Protein AF-0000000069437354 (afdb_homodimer)

Structure (mmCIF, N/CA/C/O backbone):
data_AF-0000000069437354-model_v1
#
loop_
_entity.id
_entity.type
_entity.pdbx_description
1 polymer "Pyridoxamine 5'-phosphate oxidase-like protein"
#
loop_
_atom_site.group_PDB
_atom_site.id
_atom_site.type_symbol
_atom_site.label_atom_id
_atom_site.label_alt_id
_atom_site.label_comp_id
_atom_site.label_asym_id
_atom_site.label_entity_id
_atom_site.label_seq_id
_atom_site.pdbx_PDB_ins_code
_atom_site.Cartn_x
_atom_site.Cartn_y
_atom_site.Cartn_z
_atom_site.occupancy
_atom_site.B_iso_or_equiv
_atom_site.auth_seq_id
_atom_site.auth_comp_id
_atom_site.auth_asym_id
_atom_site.auth_atom_id
_atom_site.pdbx_PDB_model_num
ATOM 1 N N . MET A 1 1 ? -23 -3.781 4.199 1 74.5 1 MET A N 1
ATOM 2 C CA . MET A 1 1 ? -21.797 -3.225 3.582 1 74.5 1 MET A CA 1
ATOM 3 C C . MET A 1 1 ? -20.875 -2.635 4.637 1 74.5 1 MET A C 1
ATOM 5 O O . MET A 1 1 ? -21.312 -1.883 5.508 1 74.5 1 MET A O 1
ATOM 9 N N . THR A 1 2 ? -19.562 -3.041 4.684 1 90.81 2 THR A N 1
ATOM 10 C CA . THR A 1 2 ? -18.594 -2.574 5.664 1 90.81 2 THR A CA 1
ATOM 11 C C . THR A 1 2 ? -18.375 -1.067 5.547 1 90.81 2 THR A C 1
ATOM 13 O O . THR A 1 2 ? -18.406 -0.516 4.445 1 90.81 2 THR A O 1
ATOM 16 N N . SER A 1 3 ? -18.422 -0.382 6.73 1 96.38 3 SER A N 1
ATOM 17 C CA . SER A 1 3 ? -18.203 1.061 6.703 1 96.38 3 SER A CA 1
ATOM 18 C C . SER A 1 3 ? -17.109 1.469 7.68 1 96.38 3 SER A C 1
ATOM 20 O O . SER A 1 3 ? -16.625 0.645 8.461 1 96.38 3 SER A O 1
ATOM 22 N N . ILE A 1 4 ? -16.797 2.758 7.633 1 97.69 4 ILE A N 1
ATOM 23 C CA . ILE A 1 4 ? -15.742 3.281 8.5 1 97.69 4 ILE A CA 1
ATOM 24 C C . ILE A 1 4 ? -16.234 3.32 9.945 1 97.69 4 ILE A C 1
ATOM 26 O O . ILE A 1 4 ? -15.438 3.482 10.867 1 97.69 4 ILE A O 1
ATOM 30 N N . HIS A 1 5 ? -17.547 3.111 10.148 1 97.75 5 HIS A N 1
ATOM 31 C CA . HIS A 1 5 ? -18.125 3.162 11.484 1 97.75 5 HIS A CA 1
ATOM 32 C C . HIS A 1 5 ? -18.203 1.77 12.102 1 97.75 5 HIS A C 1
ATOM 34 O O . HIS A 1 5 ? -18.578 1.624 13.266 1 97.75 5 HIS A O 1
ATOM 40 N N . ASP A 1 6 ? -17.938 0.742 11.352 1 98.06 6 ASP A N 1
ATOM 41 C CA . ASP A 1 6 ? -17.906 -0.613 11.891 1 98.06 6 ASP A CA 1
ATOM 42 C C . ASP A 1 6 ? -16.844 -0.746 12.977 1 98.06 6 ASP A C 1
ATOM 44 O O . ASP A 1 6 ? -15.68 -0.385 12.758 1 98.06 6 ASP A O 1
ATOM 48 N N . ALA A 1 7 ? -17.25 -1.295 14.102 1 97.62 7 ALA A N 1
ATOM 49 C CA . ALA A 1 7 ? -16.391 -1.354 15.273 1 97.62 7 ALA A CA 1
ATOM 50 C C . ALA A 1 7 ? -15.109 -2.137 14.969 1 97.62 7 ALA A C 1
ATOM 52 O O . ALA A 1 7 ? -14.023 -1.766 15.422 1 97.62 7 ALA A O 1
ATOM 53 N N . THR A 1 8 ? -15.188 -3.229 14.234 1 98.06 8 THR A N 1
ATOM 54 C CA . THR A 1 8 ? -14.031 -4.059 13.922 1 98.06 8 THR A CA 1
ATOM 55 C C . THR A 1 8 ? -13.078 -3.326 12.977 1 98.06 8 THR A C 1
ATOM 57 O O . THR A 1 8 ? -11.859 -3.418 13.125 1 98.06 8 THR A O 1
ATOM 60 N N . VAL A 1 9 ? -13.656 -2.553 12.031 1 98.69 9 VAL A N 1
ATOM 61 C CA . VAL A 1 9 ? -12.867 -1.761 11.094 1 98.69 9 VAL A CA 1
ATOM 62 C C . VAL A 1 9 ? -12.117 -0.667 11.844 1 98.69 9 VAL A C 1
ATOM 64 O O . VAL A 1 9 ? -10.906 -0.495 11.664 1 98.69 9 VAL A O 1
ATOM 67 N N . ARG A 1 10 ? -12.828 -0.004 12.719 1 98.69 10 ARG A N 1
ATOM 68 C CA . ARG A 1 10 ? -12.227 1.094 13.469 1 98.69 10 ARG A CA 1
ATOM 69 C C . ARG A 1 10 ? -11.125 0.587 14.391 1 98.69 10 ARG A C 1
ATOM 71 O O . ARG A 1 10 ? -10.07 1.218 14.516 1 98.69 10 ARG A O 1
ATOM 78 N N . LYS A 1 11 ? -11.367 -0.551 15.031 1 98.38 11 LYS A N 1
ATOM 79 C CA . LYS A 1 11 ? -10.359 -1.146 15.906 1 98.38 11 LYS A CA 1
ATOM 80 C C . LYS A 1 11 ? -9.086 -1.484 15.125 1 98.38 11 LYS A C 1
ATOM 82 O O . LYS A 1 11 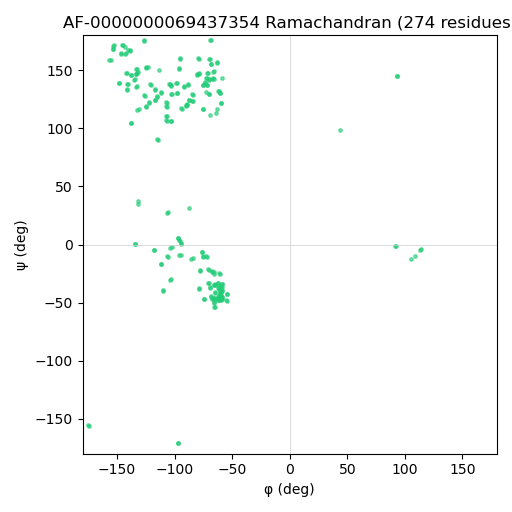? -7.977 -1.268 15.617 1 98.38 11 LYS A O 1
ATOM 87 N N . PHE A 1 12 ? -9.273 -1.979 13.93 1 98.81 12 PHE A N 1
ATOM 88 C CA . PHE A 1 12 ? -8.125 -2.344 13.102 1 98.81 12 PHE A CA 1
ATOM 89 C C . PHE A 1 12 ? -7.359 -1.104 12.664 1 98.81 12 PHE A C 1
ATOM 91 O O . PHE A 1 12 ? -6.129 -1.062 12.766 1 98.81 12 PHE A O 1
ATOM 98 N N . LEU A 1 13 ? -8.062 -0.071 12.219 1 98.88 13 LEU A N 1
ATOM 99 C CA . LEU A 1 13 ? -7.441 1.153 11.727 1 98.88 13 LEU A CA 1
ATOM 100 C C . LEU A 1 13 ? -6.738 1.899 12.852 1 98.88 13 LEU A C 1
ATOM 102 O O . LEU A 1 13 ? -5.789 2.648 12.609 1 98.88 13 LEU A O 1
ATOM 106 N N . ASP A 1 14 ? -7.188 1.623 14.078 1 98.38 14 ASP A N 1
ATOM 107 C CA . ASP A 1 14 ? -6.613 2.289 15.242 1 98.38 14 ASP A CA 1
ATOM 108 C C . ASP A 1 14 ? -5.719 1.338 16.031 1 98.38 14 ASP A C 1
ATOM 110 O O . ASP A 1 14 ? -5.602 1.454 17.25 1 98.38 14 ASP A O 1
ATOM 114 N N . SER A 1 15 ? -5.176 0.389 15.375 1 97.81 15 SER A N 1
ATOM 115 C CA . SER A 1 15 ? -4.371 -0.629 16.047 1 97.81 15 SER A CA 1
ATOM 116 C C . SER A 1 15 ? -3.135 -0.018 16.688 1 97.81 15 SER A C 1
ATOM 118 O O . SER A 1 15 ? -2.686 1.058 16.297 1 97.81 15 SER A O 1
ATOM 120 N N . ASP A 1 16 ? -2.596 -0.714 17.719 1 96.56 16 ASP A N 1
ATOM 121 C CA . ASP A 1 16 ? -1.349 -0.432 18.422 1 96.56 16 ASP A CA 1
ATOM 122 C C . ASP A 1 16 ? -0.492 -1.689 18.547 1 96.56 16 ASP A C 1
ATOM 124 O O . ASP A 1 16 ? -0.879 -2.643 19.219 1 96.56 16 ASP A O 1
ATOM 128 N N . PRO A 1 17 ? 0.682 -1.674 17.922 1 96.88 17 PRO A N 1
ATOM 129 C CA . PRO A 1 17 ? 1.338 -0.594 17.172 1 96.88 17 PRO A CA 1
ATOM 130 C C . PRO A 1 17 ? 0.584 -0.21 15.898 1 96.88 17 PRO A C 1
ATOM 132 O O . PRO A 1 17 ? -0.092 -1.051 15.305 1 96.88 17 PRO A O 1
ATOM 135 N N . ALA A 1 18 ? 0.711 1.074 15.547 1 98.56 18 ALA A N 1
ATOM 136 C CA . ALA A 1 18 ? 0.046 1.598 14.359 1 98.56 18 ALA A CA 1
ATOM 137 C C . ALA A 1 18 ? 0.625 0.979 13.094 1 98.56 18 ALA A C 1
ATOM 139 O O . ALA A 1 18 ? 1.839 0.785 12.984 1 98.56 18 ALA A O 1
ATOM 140 N N . LEU A 1 19 ? -0.233 0.735 12.125 1 98.81 19 LEU A N 1
ATOM 141 C CA . LEU A 1 19 ? 0.179 0.27 10.805 1 98.81 19 LEU A CA 1
ATOM 142 C C . LEU A 1 19 ? 0.245 1.429 9.82 1 98.81 19 LEU A C 1
ATOM 144 O O . LEU A 1 19 ? -0.617 2.311 9.828 1 98.81 19 LEU A O 1
ATOM 148 N N . VAL A 1 20 ? 1.273 1.417 9 1 98.94 20 VAL A N 1
ATOM 149 C CA . VAL A 1 20 ? 1.453 2.467 8.008 1 98.94 20 VAL A CA 1
ATOM 150 C C . VAL A 1 20 ? 0.384 2.34 6.922 1 98.94 20 VAL A C 1
ATOM 152 O O . VAL A 1 20 ? 0.117 1.241 6.434 1 98.94 20 VAL A O 1
ATOM 155 N N . GLY A 1 21 ? -0.312 3.42 6.594 1 98.94 21 GLY A N 1
ATOM 156 C CA . GLY A 1 21 ? -1.266 3.438 5.496 1 98.94 21 GLY A CA 1
ATOM 157 C C . GLY A 1 21 ? -0.607 3.572 4.133 1 98.94 21 GLY A C 1
ATOM 158 O O . GLY A 1 21 ? 0.415 4.246 3.998 1 98.94 21 GLY A O 1
ATOM 159 N N . GLN A 1 22 ? -1.177 2.98 3.146 1 99 22 GLN A N 1
ATOM 160 C CA . GLN A 1 22 ? -0.769 3.131 1.753 1 99 22 GLN A CA 1
ATOM 161 C C . GLN A 1 22 ? -1.768 3.982 0.976 1 99 22 GLN A C 1
ATOM 163 O O . GLN A 1 22 ? -2.889 3.547 0.708 1 99 22 GLN A O 1
ATOM 168 N N . LEU A 1 23 ? -1.309 5.152 0.637 1 99 23 LEU A N 1
ATOM 169 C CA . LEU A 1 23 ? -2.16 6.09 -0.084 1 99 23 LEU A CA 1
ATOM 170 C C . LEU A 1 23 ? -2.076 5.855 -1.589 1 99 23 LEU A C 1
ATOM 172 O O . LEU A 1 23 ? -0.985 5.852 -2.16 1 99 23 LEU A O 1
ATOM 176 N N . GLY A 1 24 ? -3.219 5.641 -2.158 1 98.94 24 GLY A N 1
ATOM 177 C CA . GLY A 1 24 ? -3.324 5.586 -3.607 1 98.94 24 GLY A CA 1
ATOM 178 C C . GLY A 1 24 ? -3.908 6.852 -4.207 1 98.94 24 GLY A C 1
ATOM 179 O O . GLY A 1 24 ? -4.879 7.402 -3.686 1 98.94 24 GLY A O 1
ATOM 180 N N . TYR A 1 25 ? -3.355 7.305 -5.234 1 98.94 25 TYR A N 1
ATOM 181 C CA . TYR A 1 25 ? -3.771 8.5 -5.965 1 98.94 25 TYR A CA 1
ATOM 182 C C . TYR A 1 25 ? -3.365 8.406 -7.434 1 98.94 25 TYR A C 1
ATOM 184 O O . TYR A 1 25 ? -2.713 7.445 -7.844 1 98.94 25 TYR A O 1
ATOM 192 N N . LEU A 1 26 ? -3.836 9.344 -8.258 1 98.88 26 LEU A N 1
ATOM 193 C CA . LEU A 1 26 ? -3.619 9.25 -9.695 1 98.88 26 LEU A CA 1
ATOM 194 C C . LEU A 1 26 ? -2.521 10.211 -10.141 1 98.88 26 LEU A C 1
ATOM 196 O O . LEU A 1 26 ? -2.539 11.391 -9.781 1 98.88 26 LEU A O 1
ATOM 200 N N . GLY A 1 27 ? -1.556 9.703 -10.891 1 98.19 27 GLY A N 1
ATOM 201 C CA . GLY A 1 27 ? -0.579 10.547 -11.555 1 98.19 27 GLY A CA 1
ATOM 202 C C . GLY A 1 27 ? -1.172 11.383 -12.68 1 98.19 27 GLY A C 1
ATOM 203 O O . GLY A 1 27 ? -2.342 11.211 -13.023 1 98.19 27 GLY A O 1
ATOM 204 N N . THR A 1 28 ? -0.378 12.211 -13.258 1 97.5 28 THR A N 1
ATOM 205 C CA . THR A 1 28 ? -0.839 13.141 -14.281 1 97.5 28 THR A CA 1
ATOM 206 C C . THR A 1 28 ? -1.292 12.391 -15.531 1 97.5 28 THR A C 1
ATOM 208 O O . THR A 1 28 ? -2.119 12.883 -16.297 1 97.5 28 THR A O 1
ATOM 211 N N . ASP A 1 29 ? -0.793 11.188 -15.742 1 96.88 29 ASP A N 1
ATOM 212 C CA . ASP A 1 29 ? -1.182 10.398 -16.906 1 96.88 29 ASP A CA 1
ATOM 213 C C . ASP A 1 29 ? -2.275 9.398 -16.547 1 96.88 29 ASP A C 1
ATOM 215 O O . ASP A 1 29 ? -2.586 8.5 -17.344 1 96.88 29 ASP A O 1
ATOM 219 N N . GLY A 1 30 ? -2.74 9.492 -15.328 1 97.69 30 GLY A N 1
ATOM 220 C CA . GLY A 1 30 ? -3.852 8.648 -14.906 1 97.69 30 GLY A CA 1
ATOM 221 C C . GLY A 1 30 ? -3.408 7.344 -14.273 1 97.69 30 GLY A C 1
ATOM 222 O O . GLY A 1 30 ? -4.238 6.543 -13.844 1 97.69 30 GLY A O 1
ATOM 223 N N . ARG A 1 31 ? -2.104 7.113 -14.195 1 98.56 31 ARG A N 1
ATOM 224 C CA . ARG A 1 31 ? -1.646 5.867 -13.586 1 98.56 31 ARG A CA 1
ATOM 225 C C . ARG A 1 31 ? -1.865 5.887 -12.078 1 98.56 31 ARG A C 1
ATOM 227 O O . ARG A 1 31 ? -1.827 6.949 -11.453 1 98.56 31 ARG A O 1
ATOM 234 N N . PRO A 1 32 ? -2.131 4.73 -11.492 1 98.88 32 PRO A N 1
ATOM 235 C CA . PRO A 1 32 ? -2.166 4.684 -10.031 1 98.88 32 PRO A CA 1
ATOM 236 C C . PRO A 1 32 ? -0.78 4.801 -9.398 1 98.88 32 PRO A C 1
ATOM 238 O O . PRO A 1 32 ? 0.191 4.254 -9.93 1 98.88 32 PRO A O 1
ATOM 241 N N . LEU A 1 33 ? -0.667 5.535 -8.398 1 98.94 33 LEU A N 1
ATOM 242 C CA . LEU A 1 33 ? 0.534 5.672 -7.582 1 98.94 33 LEU A CA 1
ATOM 243 C C . LEU A 1 33 ? 0.231 5.379 -6.113 1 98.94 33 LEU A C 1
ATOM 245 O O . LEU A 1 33 ? -0.91 5.527 -5.672 1 98.94 33 LEU A O 1
ATOM 249 N N . ILE A 1 34 ? 1.213 4.938 -5.414 1 98.94 34 ILE A N 1
ATOM 250 C CA . ILE A 1 34 ? 1.056 4.648 -3.994 1 98.94 34 ILE A CA 1
ATOM 251 C C . ILE A 1 34 ? 2.223 5.25 -3.213 1 98.94 34 ILE A C 1
ATOM 253 O O . ILE A 1 34 ? 3.383 5.102 -3.607 1 98.94 34 ILE A O 1
ATOM 257 N N . LEU A 1 35 ? 1.957 5.848 -2.172 1 98.88 35 LEU A N 1
ATOM 258 C CA . LEU A 1 35 ? 2.975 6.234 -1.202 1 98.88 35 LEU A CA 1
ATOM 259 C C . LEU A 1 35 ? 2.529 5.902 0.217 1 98.88 35 LEU A C 1
ATOM 261 O O . LEU A 1 35 ? 1.354 6.066 0.558 1 98.88 35 LEU A O 1
ATOM 265 N N . PRO A 1 36 ? 3.482 5.449 1.061 1 98.94 36 PRO A N 1
ATOM 266 C CA . PRO A 1 36 ? 3.133 5.246 2.469 1 98.94 36 PRO A CA 1
ATOM 267 C C . PRO A 1 36 ? 2.893 6.559 3.211 1 98.94 36 PRO A C 1
ATOM 269 O O . PRO A 1 36 ? 3.582 7.551 2.957 1 98.94 36 PRO A O 1
ATOM 272 N N . VAL A 1 37 ? 1.92 6.547 4.09 1 98.94 37 VAL A N 1
ATOM 273 C CA . VAL A 1 37 ? 1.637 7.723 4.91 1 98.94 37 VAL A CA 1
ATOM 274 C C . VAL A 1 37 ? 1.341 7.289 6.348 1 98.94 37 VAL A C 1
ATOM 276 O O . VAL A 1 37 ? 0.763 6.227 6.574 1 98.94 37 VAL A O 1
ATOM 279 N N . TRP A 1 38 ? 1.766 8.148 7.328 1 98.94 38 TRP A N 1
ATOM 280 C CA . TRP A 1 38 ? 1.178 8.086 8.664 1 98.94 38 TRP A CA 1
ATOM 281 C C . TRP A 1 38 ? -0.214 8.711 8.672 1 98.94 38 TRP A C 1
ATOM 283 O O . TRP A 1 38 ? -0.447 9.734 8.023 1 98.94 38 TRP A O 1
ATOM 293 N N . TYR A 1 39 ? -1.115 8.047 9.344 1 98.94 39 TYR A N 1
ATOM 294 C CA . TYR A 1 39 ? -2.479 8.562 9.375 1 98.94 39 TYR A CA 1
ATOM 295 C C . TYR A 1 39 ? -3.084 8.43 10.766 1 98.94 39 TYR A C 1
ATOM 297 O O . TYR A 1 39 ? -2.541 7.727 11.625 1 98.94 39 TYR A O 1
ATOM 305 N N . ARG A 1 40 ? -4.203 9.117 10.969 1 98.69 40 ARG A N 1
ATOM 306 C CA . ARG A 1 40 ? -5.074 8.852 12.109 1 98.69 40 ARG A CA 1
ATOM 307 C C . ARG A 1 40 ? -6.527 8.727 11.672 1 98.69 40 ARG A C 1
ATOM 309 O O . ARG A 1 40 ? -6.926 9.289 10.648 1 98.69 40 ARG A O 1
ATOM 316 N N . LEU A 1 41 ? -7.238 7.898 12.398 1 98.69 41 LEU A N 1
ATOM 317 C CA . LEU A 1 41 ? -8.68 7.73 12.234 1 98.69 41 LEU A CA 1
ATOM 318 C C . LEU A 1 41 ? -9.445 8.781 13.031 1 98.69 41 LEU A C 1
ATOM 320 O O . LEU A 1 41 ? -9.18 8.977 14.219 1 98.69 41 LEU A O 1
ATOM 324 N N . THR A 1 42 ? -10.273 9.539 12.367 1 96.88 42 THR A N 1
ATOM 325 C CA . THR A 1 42 ? -11.25 10.398 13.023 1 96.88 42 THR A CA 1
ATOM 326 C C . THR A 1 42 ? -12.617 9.719 13.086 1 96.88 42 THR A C 1
ATOM 328 O O . THR A 1 42 ? -12.734 8.516 12.836 1 96.88 42 THR A O 1
ATOM 331 N N . ASP A 1 43 ? -13.633 10.453 13.484 1 94.81 43 ASP A N 1
ATOM 332 C CA . ASP A 1 43 ? -14.953 9.844 13.625 1 94.81 43 ASP A CA 1
ATOM 333 C C . ASP A 1 43 ? -15.453 9.312 12.289 1 94.81 43 ASP A C 1
ATOM 335 O O . ASP A 1 43 ? -15.992 8.203 12.219 1 94.81 43 ASP A O 1
ATOM 339 N N . ASP A 1 44 ? -15.18 10.039 11.195 1 97.06 44 ASP A N 1
ATOM 340 C CA . ASP A 1 44 ? -15.859 9.641 9.961 1 97.06 44 ASP A CA 1
ATOM 341 C C . ASP A 1 44 ? -14.891 9.609 8.781 1 97.06 44 ASP A C 1
ATOM 343 O O . ASP A 1 44 ? -15.305 9.398 7.641 1 97.06 44 ASP A O 1
ATOM 347 N N . HIS A 1 45 ? -13.609 9.914 9 1 98.38 45 HIS A N 1
ATOM 348 C CA . HIS A 1 45 ? -12.641 9.938 7.91 1 98.38 45 HIS A CA 1
ATOM 349 C C . HIS A 1 45 ? -11.234 9.672 8.422 1 98.38 45 HIS A C 1
ATOM 351 O O . HIS A 1 45 ? -11.016 9.555 9.633 1 98.38 45 HIS A O 1
ATOM 357 N N . LEU A 1 46 ? -10.305 9.43 7.539 1 98.88 46 LEU A N 1
ATOM 358 C CA . LEU A 1 46 ? -8.883 9.352 7.84 1 98.88 46 LEU A CA 1
ATOM 359 C C . LEU A 1 46 ? -8.188 10.68 7.562 1 98.88 46 LEU A C 1
ATOM 361 O O . LEU A 1 46 ? -8.617 11.438 6.688 1 98.88 46 LEU A O 1
ATOM 365 N N . GLN A 1 47 ? -7.102 10.906 8.336 1 98.56 47 GLN A N 1
ATOM 366 C CA . GLN A 1 47 ? -6.32 12.117 8.117 1 98.56 47 GLN A CA 1
ATOM 367 C C . GLN A 1 47 ? -4.828 11.805 8.078 1 98.56 47 GLN A C 1
ATOM 369 O O . GLN A 1 47 ? -4.344 10.945 8.812 1 98.56 47 GLN A O 1
ATOM 374 N N . PHE A 1 48 ? -4.141 12.57 7.262 1 98.81 48 PHE A N 1
ATOM 375 C CA . PHE A 1 48 ? -2.686 12.641 7.312 1 98.81 48 PHE A CA 1
ATOM 376 C C . PHE A 1 48 ? -2.201 14.062 7.059 1 98.81 48 PHE A C 1
ATOM 378 O O . PHE A 1 48 ? -2.988 14.938 6.691 1 98.81 48 PHE A O 1
ATOM 385 N N . VAL A 1 49 ? -0.959 14.336 7.375 1 98.38 49 VAL A N 1
ATOM 386 C CA . VAL A 1 49 ? -0.348 15.641 7.164 1 98.38 49 VAL A CA 1
ATOM 387 C C . VAL A 1 49 ? 0.812 15.516 6.176 1 98.38 49 VAL A C 1
ATOM 389 O O . VAL A 1 49 ? 1.582 14.555 6.234 1 98.38 49 VAL A O 1
ATOM 392 N N . THR A 1 50 ? 0.847 16.375 5.254 1 97.75 50 THR A N 1
ATOM 393 C CA . THR A 1 50 ? 1.927 16.422 4.273 1 97.75 50 THR A CA 1
ATOM 394 C C . THR A 1 50 ? 2.209 17.875 3.854 1 97.75 50 THR A C 1
ATOM 396 O O . THR A 1 50 ? 1.441 18.781 4.176 1 97.75 50 THR A O 1
ATOM 399 N N . HIS A 1 51 ? 3.365 18.078 3.215 1 96.38 51 HIS A N 1
ATOM 400 C CA . HIS A 1 51 ? 3.67 19.406 2.709 1 96.38 51 HIS A CA 1
ATOM 401 C C . HIS A 1 51 ? 2.814 19.75 1.489 1 96.38 51 HIS A C 1
ATOM 403 O O . HIS A 1 51 ? 2.604 18.891 0.623 1 96.38 51 HIS A O 1
ATOM 409 N N . LEU A 1 52 ? 2.381 20.984 1.336 1 95.88 52 LEU A N 1
ATOM 410 C CA . LEU A 1 52 ? 1.478 21.469 0.298 1 95.88 52 LEU A CA 1
ATOM 411 C C . LEU A 1 52 ? 2.082 21.266 -1.087 1 95.88 52 LEU A C 1
ATOM 413 O O . LEU A 1 52 ? 1.356 21.078 -2.066 1 95.88 52 LEU A O 1
ATOM 417 N N . LYS A 1 53 ? 3.379 21.203 -1.179 1 95.5 53 LYS A N 1
ATOM 418 C CA . LYS A 1 53 ? 4.047 21.219 -2.477 1 95.5 53 LYS A CA 1
ATOM 419 C C . LYS A 1 53 ? 4.352 19.797 -2.949 1 95.5 53 LYS A C 1
ATOM 421 O O . LYS A 1 53 ? 4.996 19.609 -3.982 1 95.5 53 LYS A O 1
ATOM 426 N N . THR A 1 54 ? 3.902 18.781 -2.154 1 96.69 54 THR A N 1
ATOM 427 C CA . THR A 1 54 ? 4.16 17.422 -2.574 1 96.69 54 THR A CA 1
ATOM 428 C C . THR A 1 54 ? 3.361 17.078 -3.828 1 96.69 54 THR A C 1
ATOM 430 O O . THR A 1 54 ? 2.295 17.641 -4.066 1 96.69 54 THR A O 1
ATOM 433 N N . LEU A 1 55 ? 3.826 16.141 -4.566 1 95.81 55 LEU A N 1
ATOM 434 C CA . LEU A 1 55 ? 3.148 15.672 -5.766 1 95.81 55 LEU A CA 1
ATOM 435 C C . LEU A 1 55 ? 1.812 15.031 -5.414 1 95.81 55 LEU A C 1
ATOM 437 O O . LEU A 1 55 ? 0.855 15.109 -6.188 1 95.81 55 LEU A O 1
ATOM 441 N N . LYS A 1 56 ? 1.746 14.359 -4.254 1 97.75 56 LYS A N 1
ATOM 442 C CA . LYS A 1 56 ? 0.488 13.719 -3.885 1 97.75 56 LYS A CA 1
ATOM 443 C C . LYS A 1 56 ? -0.604 14.75 -3.627 1 97.75 56 LYS A C 1
ATOM 445 O O . LYS A 1 56 ? -1.774 14.516 -3.93 1 97.75 56 LYS A O 1
ATOM 450 N N . VAL A 1 57 ? -0.268 15.906 -3.074 1 98.25 57 VAL A N 1
ATOM 451 C CA . VAL A 1 57 ? -1.252 16.969 -2.871 1 98.25 57 VAL A CA 1
ATOM 452 C C . VAL A 1 57 ? -1.727 17.484 -4.223 1 98.25 57 VAL A C 1
ATOM 454 O O . VAL A 1 57 ? -2.93 17.609 -4.461 1 98.25 57 VAL A O 1
ATOM 457 N N . LYS A 1 58 ? -0.808 17.812 -5.117 1 98.06 58 LYS A N 1
ATOM 458 C CA . LYS A 1 58 ? -1.177 18.25 -6.461 1 98.06 58 LYS A CA 1
ATOM 459 C C . LYS A 1 58 ? -2.09 17.234 -7.145 1 98.06 58 LYS A C 1
ATOM 461 O O . LYS A 1 58 ? -3.066 17.625 -7.793 1 98.06 58 LYS A O 1
ATOM 466 N N . ALA A 1 59 ? -1.743 16 -6.984 1 98.69 59 ALA A N 1
ATOM 467 C CA . ALA A 1 59 ? -2.498 14.922 -7.617 1 98.69 59 ALA A CA 1
ATOM 468 C C . ALA A 1 59 ? -3.938 14.883 -7.1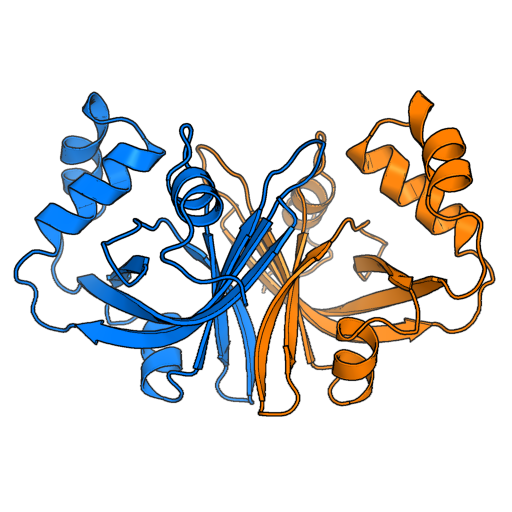05 1 98.69 59 ALA A C 1
ATOM 470 O O . ALA A 1 59 ? -4.879 14.82 -7.898 1 98.69 59 ALA A O 1
ATOM 471 N N . VAL A 1 60 ? -4.113 14.992 -5.75 1 98.62 60 VAL A N 1
ATOM 472 C CA . VAL A 1 60 ? -5.453 14.828 -5.199 1 98.62 60 VAL A CA 1
ATOM 473 C C . VAL A 1 60 ? -6.262 16.109 -5.418 1 98.62 60 VAL A C 1
ATOM 475 O O . VAL A 1 60 ? -7.496 16.078 -5.387 1 98.62 60 VAL A O 1
ATOM 478 N N . GLN A 1 61 ? -5.613 17.188 -5.605 1 98.38 61 GLN A N 1
ATOM 479 C CA . GLN A 1 61 ? -6.316 18.406 -5.984 1 98.38 61 GLN A CA 1
ATOM 480 C C . GLN A 1 61 ? -6.836 18.328 -7.414 1 98.38 61 GLN A C 1
ATOM 482 O O . GLN A 1 61 ? -7.898 18.875 -7.727 1 98.38 61 GLN A O 1
ATOM 487 N N . ARG A 1 62 ? -6.113 17.656 -8.25 1 98.38 62 ARG A N 1
ATOM 488 C CA . ARG A 1 62 ? -6.527 17.453 -9.633 1 98.38 62 ARG A CA 1
ATOM 489 C C . ARG A 1 62 ? -7.645 16.422 -9.727 1 98.38 62 ARG A C 1
ATOM 491 O O . ARG A 1 62 ? -8.609 16.609 -10.477 1 98.38 62 ARG A O 1
ATOM 498 N N . ASP A 1 63 ? -7.539 15.336 -9.094 1 98.69 63 ASP A N 1
ATOM 499 C CA . ASP A 1 63 ? -8.516 14.258 -9.023 1 98.69 63 ASP A CA 1
ATOM 500 C C . ASP A 1 63 ? -8.625 13.703 -7.605 1 98.69 63 ASP A C 1
ATOM 502 O O . ASP A 1 63 ? -7.719 13.016 -7.129 1 98.69 63 ASP A O 1
ATOM 506 N N . PRO A 1 64 ? -9.664 14.016 -6.867 1 98.81 64 PRO A N 1
ATOM 507 C CA . PRO A 1 64 ? -9.727 13.734 -5.434 1 98.81 64 PRO A CA 1
ATOM 508 C C . PRO A 1 64 ? -9.977 12.25 -5.137 1 98.81 64 PRO A C 1
ATOM 510 O O . PRO A 1 64 ? -9.953 11.844 -3.975 1 98.81 64 PRO A O 1
ATOM 513 N N . ARG A 1 65 ? -10.32 11.422 -6.207 1 98.81 65 ARG A N 1
ATOM 514 C CA . ARG A 1 65 ? -10.508 9.992 -5.957 1 98.81 65 ARG A CA 1
ATOM 515 C C . ARG A 1 65 ? -9.242 9.367 -5.398 1 98.81 65 ARG A C 1
ATOM 517 O O . ARG A 1 65 ? -8.172 9.469 -6.008 1 98.81 65 ARG A O 1
ATOM 524 N N . THR A 1 66 ? -9.305 8.773 -4.219 1 98.94 66 THR A N 1
ATOM 525 C CA . THR A 1 66 ? -8.148 8.203 -3.525 1 98.94 66 THR A CA 1
ATOM 526 C C . THR A 1 66 ? -8.547 6.949 -2.752 1 98.94 66 THR A C 1
ATOM 528 O O . THR A 1 66 ? -9.719 6.566 -2.74 1 98.94 66 THR A O 1
ATOM 531 N N . VAL A 1 67 ? -7.594 6.289 -2.252 1 98.94 67 VAL A N 1
ATOM 532 C CA . VAL A 1 67 ? -7.758 5.09 -1.441 1 98.94 67 VAL A CA 1
ATOM 533 C C . VAL A 1 67 ? -6.641 5.008 -0.406 1 98.94 67 VAL A C 1
ATOM 535 O O . VAL A 1 67 ? -5.504 5.414 -0.673 1 98.94 67 VAL A O 1
ATOM 538 N N . ILE A 1 68 ? -6.93 4.625 0.829 1 99 68 ILE A N 1
ATOM 539 C CA . ILE A 1 68 ? -5.914 4.223 1.794 1 99 68 ILE A CA 1
ATOM 540 C C . ILE A 1 68 ? -6.117 2.758 2.176 1 99 68 ILE A C 1
ATOM 542 O O . ILE A 1 68 ? -7.215 2.359 2.57 1 99 68 ILE A O 1
ATOM 546 N N . THR A 1 69 ? -5.137 1.957 2.016 1 98.94 69 THR A N 1
ATOM 547 C CA . THR A 1 69 ? -5.16 0.571 2.471 1 98.94 69 THR A CA 1
ATOM 548 C C . THR A 1 69 ? -4.184 0.365 3.625 1 98.94 69 THR A C 1
ATOM 550 O O . THR A 1 69 ? -3.064 0.877 3.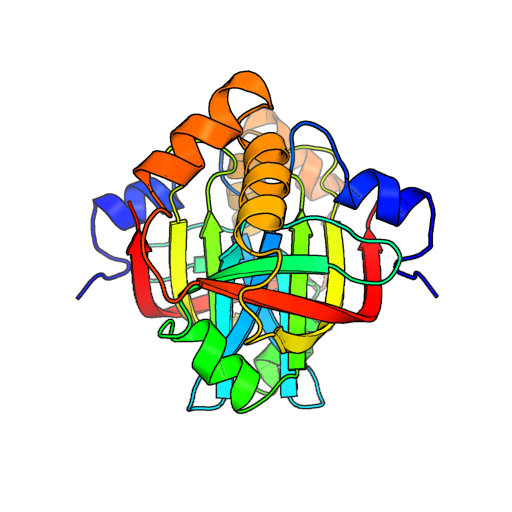598 1 98.94 69 THR A O 1
ATOM 553 N N . VAL A 1 70 ? -4.652 -0.233 4.648 1 98.94 70 VAL A N 1
ATOM 554 C CA . VAL A 1 70 ? -3.873 -0.634 5.816 1 98.94 70 VAL A CA 1
ATOM 555 C C . VAL A 1 70 ? -3.85 -2.158 5.922 1 98.94 70 VAL A C 1
ATOM 557 O O . VAL A 1 70 ? -4.895 -2.807 5.859 1 98.94 70 VAL A O 1
ATOM 560 N N . ALA A 1 71 ? -2.66 -2.721 6.02 1 98.94 71 ALA A N 1
ATOM 561 C CA . ALA A 1 71 ? -2.535 -4.176 5.984 1 98.94 71 ALA A CA 1
ATOM 562 C C . ALA A 1 71 ? -1.468 -4.656 6.961 1 98.94 71 ALA A C 1
ATOM 564 O O . ALA A 1 71 ? -0.475 -3.967 7.199 1 98.94 71 ALA A O 1
ATOM 565 N N . THR A 1 72 ? -1.646 -5.852 7.543 1 98.75 72 THR A N 1
ATOM 566 C CA . THR A 1 72 ? -0.644 -6.457 8.414 1 98.75 72 THR A CA 1
ATOM 567 C C . THR A 1 72 ? 0.462 -7.113 7.586 1 98.75 72 THR A C 1
ATOM 569 O O . THR A 1 72 ? 0.278 -7.387 6.398 1 98.75 72 THR A O 1
ATOM 572 N N . GLN A 1 73 ? 1.563 -7.312 8.266 1 98.38 73 GLN A N 1
ATOM 573 C CA . GLN A 1 73 ? 2.734 -7.875 7.602 1 98.38 73 GLN A CA 1
ATOM 574 C C . GLN A 1 73 ? 2.896 -9.352 7.93 1 98.38 73 GLN A C 1
ATOM 576 O O . GLN A 1 73 ? 3.84 -10 7.469 1 98.38 73 GLN A O 1
ATOM 581 N N . ALA A 1 74 ? 2.021 -9.875 8.758 1 97.12 74 ALA A N 1
ATOM 582 C CA . ALA A 1 74 ? 2.121 -11.258 9.211 1 97.12 74 ALA A CA 1
ATOM 583 C C . ALA A 1 74 ? 0.743 -11.906 9.289 1 97.12 74 ALA A C 1
ATOM 585 O O . ALA A 1 74 ? -0.28 -11.227 9.188 1 97.12 74 ALA A O 1
ATOM 586 N N . GLU A 1 75 ? 0.708 -13.25 9.445 1 96.31 75 GLU A N 1
ATOM 587 C CA . GLU A 1 75 ? -0.536 -14.008 9.539 1 96.31 75 GLU A CA 1
ATOM 588 C C . GLU A 1 75 ? -1.389 -13.523 10.711 1 96.31 75 GLU A C 1
ATOM 590 O O . GLU A 1 75 ? -0.861 -13.172 11.766 1 96.31 75 GLU A O 1
ATOM 595 N N . PRO A 1 76 ? -2.848 -13.523 10.492 1 96.69 76 PRO A N 1
ATOM 596 C CA . PRO A 1 76 ? -3.6 -14.047 9.344 1 96.69 76 PRO A CA 1
ATOM 597 C C . PRO A 1 76 ? -3.754 -13.023 8.227 1 96.69 76 PRO A C 1
ATOM 599 O O . PRO A 1 76 ? -4.695 -13.102 7.43 1 96.69 76 PRO A O 1
ATOM 602 N N . TYR A 1 77 ? -2.902 -12.195 8.039 1 98.06 77 TYR A N 1
ATOM 603 C CA . TYR A 1 77 ? -2.848 -11.148 7.023 1 98.06 77 TYR A CA 1
ATOM 604 C C . TYR A 1 77 ? -4.195 -10.461 6.883 1 98.06 77 TYR A C 1
ATOM 606 O O . TYR A 1 77 ? -5.09 -10.961 6.195 1 98.06 77 TYR A O 1
ATOM 614 N N . ARG A 1 78 ? -4.379 -9.391 7.465 1 98.75 78 ARG A N 1
ATOM 615 C CA . ARG A 1 78 ? -5.598 -8.586 7.504 1 98.75 78 ARG A CA 1
ATOM 616 C C . ARG A 1 78 ? -5.395 -7.25 6.793 1 98.75 78 ARG A C 1
ATOM 618 O O . ARG A 1 78 ? -4.277 -6.734 6.738 1 98.75 78 ARG A O 1
ATOM 625 N N . TYR A 1 79 ? -6.492 -6.797 6.262 1 98.88 79 TYR A N 1
ATOM 626 C CA . TYR A 1 79 ? -6.383 -5.453 5.711 1 98.88 79 TYR A CA 1
ATOM 627 C C . TYR A 1 79 ? -7.746 -4.77 5.672 1 98.88 79 TYR A C 1
ATOM 629 O O . TYR A 1 79 ? -8.781 -5.434 5.707 1 98.88 79 TYR A O 1
ATOM 637 N N . VAL A 1 80 ? -7.73 -3.473 5.617 1 98.94 80 VAL A N 1
ATOM 638 C CA . VAL A 1 80 ? -8.852 -2.588 5.332 1 98.94 80 VAL A CA 1
ATOM 639 C C . VAL A 1 80 ? -8.492 -1.649 4.184 1 98.94 80 VAL A C 1
ATOM 641 O O . VAL A 1 80 ? -7.398 -1.078 4.16 1 98.94 80 VAL A O 1
ATOM 644 N N . GLN A 1 81 ? -9.312 -1.589 3.219 1 98.94 81 GLN A N 1
ATOM 645 C CA . GLN A 1 81 ? -9.219 -0.623 2.129 1 98.94 81 GLN A CA 1
ATOM 646 C C . GLN A 1 81 ? -10.312 0.443 2.248 1 98.94 81 GLN A C 1
ATOM 648 O O . GLN A 1 81 ? -11.5 0.123 2.27 1 98.94 81 GLN A O 1
ATOM 653 N N . VAL A 1 82 ? -9.961 1.647 2.389 1 98.94 82 VAL A N 1
ATOM 654 C CA . VAL A 1 82 ? -10.875 2.781 2.467 1 98.94 82 VAL A CA 1
ATOM 655 C C . VAL A 1 82 ? -10.805 3.588 1.171 1 98.94 82 VAL A C 1
ATOM 657 O O . VAL A 1 82 ? -9.836 4.305 0.926 1 98.94 82 VAL A O 1
ATOM 660 N N . GLN A 1 83 ? -11.836 3.463 0.389 1 98.88 83 GLN A N 1
ATOM 661 C CA . GLN A 1 83 ? -11.977 4.242 -0.835 1 98.88 83 GLN A CA 1
ATOM 662 C C . GLN A 1 83 ? -12.742 5.535 -0.58 1 98.88 83 GLN A C 1
ATOM 664 O O . GLN A 1 83 ? -13.766 5.531 0.112 1 98.88 83 GLN A O 1
ATOM 669 N N . GLY A 1 84 ? -12.203 6.574 -1.142 1 98.75 84 GLY A N 1
ATOM 670 C CA . GLY A 1 84 ? -12.938 7.816 -0.948 1 98.75 84 GLY A CA 1
ATOM 671 C C . GLY A 1 84 ? -12.352 8.984 -1.726 1 98.75 84 GLY A C 1
ATOM 672 O O . GLY A 1 84 ? -11.812 8.797 -2.818 1 98.75 84 GLY A O 1
ATOM 673 N N . GLU A 1 85 ? -12.641 10.188 -1.225 1 98.88 85 GLU A N 1
ATOM 674 C CA . GLU A 1 85 ? -12.141 11.422 -1.825 1 98.88 85 GLU A CA 1
ATOM 675 C C . GLU A 1 85 ? -11.297 12.219 -0.832 1 98.88 85 GLU A C 1
ATOM 677 O O . GLU A 1 85 ? -11.641 12.312 0.347 1 98.88 85 GLU A O 1
ATOM 682 N N . ALA A 1 86 ? -10.211 12.727 -1.355 1 98.88 86 ALA A N 1
ATOM 683 C CA . ALA A 1 86 ? -9.312 13.539 -0.546 1 98.88 86 ALA A CA 1
ATOM 684 C C . ALA A 1 86 ? -9.727 15.008 -0.589 1 98.88 86 ALA A C 1
ATOM 686 O O . ALA A 1 86 ? -10.109 15.523 -1.643 1 98.88 86 ALA A O 1
ATOM 687 N N . LYS A 1 87 ? -9.68 15.617 0.527 1 98.31 87 LYS A N 1
ATOM 688 C CA . LYS A 1 87 ? -9.844 17.062 0.67 1 98.31 87 LYS A CA 1
ATOM 689 C C . LYS A 1 87 ? -8.625 17.688 1.357 1 98.31 87 LYS A C 1
ATOM 691 O O . LYS A 1 87 ? -8.25 17.281 2.455 1 98.31 87 LYS A O 1
ATOM 696 N N . VAL A 1 88 ? -8.039 18.625 0.662 1 98.19 88 VAL A N 1
ATOM 697 C CA . VAL A 1 88 ? -6.879 19.312 1.209 1 98.19 88 VAL A CA 1
ATOM 698 C C . VAL A 1 88 ? -7.336 20.547 1.995 1 98.19 88 VAL A C 1
ATOM 700 O O . VAL A 1 88 ? -8.047 21.391 1.466 1 98.19 88 VAL A O 1
ATOM 703 N N . ASP A 1 89 ? -6.992 20.516 3.254 1 94.94 89 ASP A N 1
ATOM 704 C CA . ASP A 1 89 ? -7.277 21.656 4.105 1 94.94 89 ASP A CA 1
ATOM 705 C C . ASP A 1 89 ? -6.074 22.594 4.184 1 94.94 89 ASP A C 1
ATOM 707 O O . ASP A 1 89 ? -5.059 22.266 4.801 1 94.94 89 ASP A O 1
ATOM 711 N N . THR A 1 90 ? -6.27 23.844 3.695 1 87.5 90 THR A N 1
ATOM 712 C CA . THR A 1 90 ? -5.133 24.766 3.643 1 87.5 90 THR A CA 1
ATOM 713 C C . THR A 1 90 ? -5.094 25.656 4.887 1 87.5 90 THR A C 1
ATOM 715 O O . THR A 1 90 ? -4.172 26.453 5.051 1 87.5 90 THR A O 1
ATOM 718 N N . ASP A 1 91 ? -6.098 25.391 5.77 1 86.5 91 ASP A N 1
ATOM 719 C CA . ASP A 1 91 ? -6.047 26.047 7.07 1 86.5 91 ASP A CA 1
ATOM 720 C C . ASP A 1 91 ? -4.996 25.406 7.969 1 86.5 91 ASP A C 1
ATOM 722 O O . ASP A 1 91 ? -5.105 24.234 8.336 1 86.5 91 ASP A O 1
ATOM 726 N N . GLU A 1 92 ? -4.031 26.141 8.312 1 85.94 92 GLU A N 1
ATOM 727 C CA . GLU A 1 92 ? -2.898 25.625 9.07 1 85.94 92 GLU A CA 1
ATOM 728 C C . GLU A 1 92 ? -3.264 25.422 10.539 1 85.94 92 GLU A C 1
ATOM 730 O O . GLU A 1 92 ? -2.514 24.797 11.297 1 85.94 92 GLU A O 1
ATOM 735 N N . SER A 1 93 ? -4.551 25.953 10.727 1 88.31 93 SER A N 1
ATOM 736 C CA . SER A 1 93 ? -4.973 25.797 12.117 1 88.31 93 SER A CA 1
ATOM 737 C C . SER A 1 93 ? -5.098 24.328 12.508 1 88.31 93 SER A C 1
ATOM 739 O O . SER A 1 93 ? -5.676 23.531 11.766 1 88.31 93 SER A O 1
ATOM 741 N N . GLY A 1 94 ? -4.367 23.766 13.336 1 94.19 94 GLY A N 1
ATOM 742 C CA . GLY A 1 94 ? -4.5 22.406 13.875 1 94.19 94 GLY A CA 1
ATOM 743 C C . GLY A 1 94 ? -3.438 21.453 13.359 1 94.19 94 GLY A C 1
ATOM 744 O O . GLY A 1 94 ? -3.371 20.312 13.789 1 94.19 94 GLY A O 1
ATOM 745 N N . VAL A 1 95 ? -2.68 21.984 12.312 1 97 95 VAL A N 1
ATOM 746 C CA . VAL A 1 95 ? -1.702 21.125 11.648 1 97 95 VAL A CA 1
ATOM 747 C C . VAL A 1 95 ? -0.737 20.547 12.68 1 97 95 VAL A C 1
ATOM 749 O O . VAL A 1 95 ? -0.498 19.328 12.711 1 97 95 VAL A O 1
ATOM 752 N N . ARG A 1 96 ? -0.224 21.469 13.555 1 96.44 96 ARG A N 1
ATOM 753 C CA . ARG A 1 96 ? 0.74 21 14.547 1 96.44 96 ARG A CA 1
ATOM 754 C C . ARG A 1 96 ? 0.119 19.938 15.461 1 96.44 96 ARG A C 1
ATOM 756 O O . ARG A 1 96 ? 0.739 18.922 15.75 1 96.44 96 ARG A O 1
ATOM 763 N N . THR A 1 97 ? -1.083 20.234 15.938 1 97.12 97 THR A N 1
ATOM 764 C CA . THR A 1 97 ? -1.773 19.281 16.797 1 97.12 97 THR A CA 1
ATOM 765 C C . THR A 1 97 ? -1.97 17.953 16.078 1 97.12 97 THR A C 1
ATOM 767 O O . THR A 1 97 ? -1.729 16.891 16.656 1 97.12 97 THR A O 1
ATOM 770 N N . ALA A 1 98 ? -2.398 17.969 14.844 1 97.56 98 ALA A N 1
ATOM 771 C CA . ALA A 1 98 ? -2.576 16.75 14.055 1 97.56 98 ALA A CA 1
ATOM 772 C C . ALA A 1 98 ? -1.257 16 13.906 1 97.56 98 ALA A C 1
ATOM 774 O O . ALA A 1 98 ? -1.221 14.773 14.016 1 97.56 98 ALA A O 1
ATOM 775 N N . LEU A 1 99 ? -0.2 16.734 13.641 1 98.25 99 LEU A N 1
ATOM 776 C CA . LEU A 1 99 ? 1.12 16.141 13.5 1 98.25 99 LEU A CA 1
ATOM 777 C C . LEU A 1 99 ? 1.528 15.406 14.781 1 98.25 99 LEU A C 1
ATOM 779 O O . LEU A 1 99 ? 2.02 14.281 14.727 1 98.25 99 LEU A O 1
ATOM 783 N N . ILE A 1 100 ? 1.336 16.062 15.883 1 98.25 100 ILE A N 1
ATOM 784 C CA . ILE A 1 100 ? 1.726 15.469 17.156 1 98.25 100 ILE A CA 1
ATOM 785 C C . ILE A 1 100 ? 0.902 14.211 17.406 1 98.25 100 ILE A C 1
ATOM 787 O O . ILE A 1 100 ? 1.446 13.172 17.797 1 98.25 100 ILE A O 1
ATOM 791 N N . ASP A 1 101 ? -0.421 14.289 17.203 1 98.38 101 ASP A N 1
ATOM 792 C CA . ASP A 1 101 ? -1.303 13.148 17.422 1 98.38 101 ASP A CA 1
ATOM 793 C C . ASP A 1 101 ? -0.913 11.977 16.516 1 98.38 101 ASP A C 1
ATOM 795 O O . ASP A 1 101 ? -0.841 10.836 16.984 1 98.38 101 ASP A O 1
ATOM 799 N N . ILE A 1 102 ? -0.664 12.211 15.266 1 98.69 102 ILE A N 1
ATOM 800 C CA . ILE A 1 102 ? -0.306 11.172 14.312 1 98.69 102 ILE A CA 1
ATOM 801 C C . ILE A 1 102 ? 1.07 10.609 14.656 1 98.69 102 ILE A C 1
ATOM 803 O O . ILE A 1 102 ? 1.258 9.391 14.68 1 98.69 102 ILE A O 1
ATOM 807 N N . THR A 1 103 ? 2.045 11.5 14.914 1 98.69 103 THR A N 1
ATOM 808 C CA . THR A 1 103 ? 3.389 11.047 15.258 1 98.69 103 THR A CA 1
ATOM 809 C C . THR A 1 103 ? 3.359 10.164 16.5 1 98.69 103 THR A C 1
ATOM 811 O O . THR A 1 103 ? 4.074 9.164 16.578 1 98.69 103 THR A O 1
ATOM 814 N N . ALA A 1 104 ? 2.531 10.523 17.516 1 98.75 104 ALA A N 1
ATOM 815 C CA . ALA A 1 104 ? 2.41 9.742 18.75 1 98.75 104 ALA A CA 1
ATOM 816 C C . ALA A 1 104 ? 1.957 8.312 18.453 1 98.75 104 ALA A C 1
ATOM 818 O O . ALA A 1 104 ? 2.375 7.371 19.125 1 98.75 104 ALA A O 1
ATOM 819 N N . ARG A 1 105 ? 1.096 8.172 17.469 1 98.56 105 ARG A N 1
ATOM 820 C CA . ARG A 1 105 ? 0.616 6.848 17.094 1 98.56 105 ARG A CA 1
ATOM 821 C C . ARG A 1 105 ? 1.764 5.969 16.609 1 98.56 105 ARG A C 1
ATOM 823 O O . ARG A 1 105 ? 1.764 4.758 16.844 1 98.56 105 ARG A O 1
ATOM 830 N N . TYR A 1 106 ? 2.771 6.543 15.969 1 98.62 106 TYR A N 1
ATOM 831 C CA . TYR A 1 106 ? 3.775 5.746 15.273 1 98.62 106 TYR A CA 1
ATOM 832 C C . TYR A 1 106 ? 5.074 5.688 16.078 1 98.62 106 TYR A C 1
ATOM 834 O O . TYR A 1 106 ? 5.793 4.688 16.016 1 98.62 106 TYR A O 1
ATOM 842 N N . LEU A 1 107 ? 5.312 6.734 16.812 1 98.44 107 LEU A N 1
ATOM 843 C CA . LEU A 1 107 ? 6.617 6.785 17.453 1 98.44 107 LEU A CA 1
ATOM 844 C C . LEU A 1 107 ? 6.465 6.785 18.984 1 98.44 107 LEU A C 1
ATOM 846 O O . LEU A 1 107 ? 7.457 6.68 19.703 1 98.44 107 LEU A O 1
ATOM 850 N N . GLY A 1 108 ? 5.242 6.836 19.453 1 98.25 108 GLY A N 1
ATOM 851 C CA . GLY A 1 108 ? 5.004 6.945 20.875 1 98.25 108 GLY A CA 1
ATOM 852 C C . GLY A 1 108 ? 4.852 8.375 21.344 1 98.25 108 GLY A C 1
ATOM 853 O O . GLY A 1 108 ? 5.508 9.281 20.828 1 98.25 108 GLY A O 1
ATOM 854 N N . ALA A 1 109 ? 3.982 8.555 22.344 1 98.06 109 ALA A N 1
ATOM 855 C CA . ALA A 1 109 ? 3.625 9.875 22.859 1 98.06 109 ALA A CA 1
ATOM 856 C C . ALA A 1 109 ? 4.855 10.617 23.375 1 98.06 109 ALA A C 1
ATOM 858 O O . ALA A 1 109 ? 4.969 11.836 23.219 1 98.06 109 ALA A O 1
ATOM 859 N N . ASP A 1 110 ? 5.809 9.867 23.938 1 98.25 110 ASP A N 1
ATOM 860 C CA . ASP A 1 110 ? 6.965 10.477 24.578 1 98.25 110 ASP A CA 1
ATOM 861 C C . ASP A 1 110 ? 7.895 11.117 23.547 1 98.25 110 ASP A C 1
ATOM 863 O O . ASP A 1 110 ? 8.641 12.047 23.875 1 98.25 110 ASP A O 1
ATOM 867 N N . ARG A 1 111 ? 7.84 10.703 22.25 1 98.19 111 ARG A N 1
ATOM 868 C CA . ARG A 1 111 ? 8.758 11.18 21.219 1 98.19 111 ARG A CA 1
ATOM 869 C C . ARG A 1 111 ? 8.07 12.156 20.281 1 98.19 111 ARG A C 1
ATOM 871 O O . ARG A 1 111 ? 8.734 12.859 19.516 1 98.19 111 ARG A O 1
ATOM 878 N N . ALA A 1 112 ? 6.828 12.266 20.359 1 98.5 112 ALA A N 1
ATOM 879 C CA . ALA A 1 112 ? 6.023 12.867 19.297 1 98.5 112 ALA A CA 1
ATOM 880 C C . ALA A 1 112 ? 6.348 14.344 19.125 1 98.5 112 ALA A C 1
ATOM 882 O O . ALA A 1 112 ? 6.66 14.797 18.031 1 98.5 112 ALA A O 1
ATOM 883 N N . GLU A 1 113 ? 6.281 15.109 20.203 1 98.12 113 GLU A N 1
ATOM 884 C CA . GLU A 1 113 ? 6.48 16.562 20.125 1 98.12 113 GLU A CA 1
ATOM 885 C C . GLU A 1 113 ? 7.883 16.891 19.625 1 98.12 113 GLU A C 1
ATOM 887 O O . GLU A 1 113 ? 8.047 17.75 18.75 1 98.12 113 GLU A O 1
ATOM 892 N N . ALA A 1 114 ? 8.945 16.266 20.172 1 98.19 114 ALA A N 1
ATOM 893 C CA . ALA A 1 114 ? 10.32 16.516 19.766 1 98.19 114 ALA A CA 1
ATOM 894 C C . ALA A 1 114 ? 10.523 16.188 18.281 1 98.19 114 ALA A C 1
ATOM 896 O O . ALA A 1 114 ? 11.219 16.906 17.562 1 98.19 114 ALA A O 1
ATOM 897 N N . TYR A 1 115 ? 9.953 15.086 17.891 1 98.19 115 TYR A N 1
ATOM 898 C CA . TYR A 1 115 ? 10.039 14.688 16.484 1 98.19 115 TYR A CA 1
ATOM 899 C C . TYR A 1 115 ? 9.406 15.734 15.578 1 98.19 115 TYR A C 1
ATOM 901 O O . TYR A 1 115 ? 9.984 16.109 14.555 1 98.19 115 TYR A O 1
ATOM 909 N N . VAL A 1 116 ? 8.234 16.188 15.906 1 97.94 116 VAL A N 1
ATOM 910 C CA . VAL A 1 116 ? 7.527 17.188 15.117 1 97.94 116 VAL A CA 1
ATOM 911 C C . VAL A 1 116 ? 8.352 18.469 15.062 1 97.94 116 VAL A C 1
ATOM 913 O O . VAL A 1 116 ? 8.492 19.078 14 1 97.94 116 VAL A O 1
ATOM 916 N N . ASP A 1 117 ? 8.891 18.859 16.172 1 97.25 117 ASP A N 1
ATOM 917 C CA . ASP A 1 117 ? 9.711 20.062 16.219 1 97.25 117 ASP A CA 1
ATOM 918 C C . ASP A 1 117 ? 10.922 19.938 15.305 1 97.25 117 ASP A C 1
ATOM 920 O O . ASP A 1 117 ? 11.328 20.906 14.664 1 97.25 117 ASP A O 1
ATOM 924 N N . GLU A 1 118 ? 11.469 18.797 15.242 1 96.5 118 GLU A N 1
ATOM 925 C CA . GLU A 1 118 ? 12.695 18.578 14.484 1 96.5 118 GLU A CA 1
ATOM 926 C C . GLU A 1 118 ? 12.406 18.469 12.992 1 96.5 118 GLU A C 1
ATOM 928 O O . GLU A 1 118 ? 13.188 18.953 12.172 1 96.5 118 GLU A O 1
ATOM 933 N N . HIS A 1 119 ? 11.312 17.844 12.594 1 94.75 119 HIS A N 1
ATOM 934 C CA . HIS A 1 119 ? 11.133 17.438 11.203 1 94.75 119 HIS A CA 1
ATOM 935 C C . HIS A 1 119 ? 10.031 18.25 10.531 1 94.75 119 HIS A C 1
ATOM 937 O O . HIS A 1 119 ? 9.914 18.25 9.297 1 94.75 119 HIS A O 1
ATOM 943 N N . HIS A 1 120 ? 9.203 18.906 11.32 1 93.31 120 HIS A N 1
ATOM 944 C CA . HIS A 1 120 ? 8.039 19.594 10.773 1 93.31 120 HIS A CA 1
ATOM 945 C C . HIS A 1 120 ? 7.938 21.016 11.312 1 93.31 120 HIS A C 1
ATOM 947 O O . HIS A 1 120 ? 6.84 21.484 11.625 1 93.31 120 HIS A O 1
ATOM 953 N N . SER A 1 121 ? 8.93 21.688 11.5 1 82.25 121 SER A N 1
ATOM 954 C CA . SER A 1 121 ? 8.977 23 12.125 1 82.25 121 SER A CA 1
ATOM 955 C C . SER A 1 121 ? 8.711 24.109 11.109 1 82.25 121 SER A C 1
ATOM 957 O O . SER A 1 121 ? 8.398 25.234 11.484 1 82.25 121 SER A O 1
ATOM 959 N N . GLY A 1 122 ? 8.734 23.828 9.875 1 81.75 122 GLY A N 1
ATOM 960 C CA . GLY A 1 122 ? 8.555 24.859 8.852 1 81.75 122 GLY A CA 1
ATOM 961 C C . GLY A 1 122 ? 7.117 24.969 8.375 1 81.75 122 GLY A C 1
ATOM 962 O O . GLY A 1 122 ? 6.285 24.109 8.672 1 81.75 122 GLY A O 1
ATOM 963 N N . PRO A 1 123 ? 6.805 26.141 7.758 1 87.38 123 PRO A N 1
ATOM 964 C CA . PRO A 1 123 ? 5.469 26.328 7.188 1 87.38 123 PRO A CA 1
ATOM 965 C C . PRO A 1 123 ? 5.223 25.469 5.957 1 87.38 123 PRO A C 1
ATOM 967 O O . PRO A 1 123 ? 6.168 24.922 5.387 1 87.38 123 PRO A O 1
ATOM 970 N N . GLY A 1 124 ? 3.852 25.266 5.66 1 93.38 124 GLY A N 1
ATOM 971 C CA . GLY A 1 124 ? 3.535 24.672 4.375 1 93.38 124 GLY A CA 1
ATOM 972 C C . GLY A 1 124 ? 2.914 23.297 4.492 1 93.38 124 GLY A C 1
ATOM 973 O O . GLY A 1 124 ? 2.504 22.703 3.492 1 93.38 124 GLY A O 1
ATOM 974 N N . GLU A 1 125 ? 2.832 22.812 5.727 1 96.31 125 GLU A N 1
ATOM 975 C CA . GLU A 1 125 ? 2.168 21.531 5.902 1 96.31 125 GLU A CA 1
ATOM 976 C C . GLU A 1 125 ? 0.649 21.688 5.918 1 96.31 125 GLU A C 1
ATOM 978 O O . GLU A 1 125 ? 0.132 22.703 6.391 1 96.31 125 GLU A O 1
ATOM 983 N N . VAL A 1 126 ? -0.044 20.719 5.402 1 97.69 126 VAL A N 1
ATOM 984 C CA . VAL A 1 126 ? -1.501 20.734 5.32 1 97.69 126 VAL A CA 1
ATOM 985 C C . VAL A 1 126 ? -2.07 19.406 5.805 1 97.69 126 VAL A C 1
ATOM 987 O O . VAL A 1 126 ? -1.41 18.375 5.707 1 97.69 126 VAL A O 1
ATOM 990 N N . ILE A 1 127 ? -3.25 19.484 6.32 1 97.81 127 ILE A N 1
ATOM 991 C CA . ILE A 1 127 ? -4.012 18.266 6.625 1 97.81 127 ILE A CA 1
ATOM 992 C C . ILE A 1 127 ? -4.758 17.797 5.379 1 97.81 127 ILE A C 1
ATOM 994 O O . ILE A 1 127 ? -5.41 18.609 4.699 1 97.81 127 ILE A O 1
ATOM 998 N N . VAL A 1 128 ? -4.645 16.594 5.012 1 98.75 128 VAL A N 1
ATOM 999 C CA . VAL A 1 128 ? -5.461 15.961 3.986 1 98.75 128 VAL A CA 1
ATOM 1000 C C . VAL A 1 128 ? -6.449 14.992 4.641 1 98.75 128 VAL A C 1
ATOM 1002 O O . VAL A 1 128 ? -6.055 14.125 5.426 1 98.75 128 VAL A O 1
ATOM 1005 N N . ARG A 1 129 ? -7.711 15.211 4.391 1 98.62 129 ARG A N 1
ATOM 1006 C CA . ARG A 1 129 ? -8.766 14.312 4.859 1 98.62 129 ARG A CA 1
ATOM 1007 C C . ARG A 1 129 ? -9.195 13.352 3.756 1 98.62 129 ARG A C 1
ATOM 1009 O O . ARG A 1 129 ? -9.414 13.758 2.615 1 98.62 129 ARG A O 1
ATOM 1016 N N . VAL A 1 130 ? -9.25 12.078 4.043 1 98.88 130 VAL A N 1
ATOM 1017 C CA . VAL A 1 130 ? -9.805 11.086 3.129 1 98.88 130 VAL A CA 1
ATOM 1018 C C . VAL A 1 130 ? -11.203 10.68 3.6 1 98.88 130 VAL A C 1
ATOM 1020 O O . VAL A 1 130 ? -11.344 9.945 4.582 1 98.88 130 VAL A O 1
ATOM 1023 N N . CYS A 1 131 ? -12.18 11.156 2.887 1 98.75 131 CYS A N 1
ATOM 1024 C CA . CYS A 1 131 ? -13.578 10.906 3.217 1 98.75 131 CYS A CA 1
ATOM 1025 C C . CYS A 1 131 ? -14.078 9.633 2.543 1 98.75 131 CYS A C 1
ATOM 1027 O O . CYS A 1 131 ? -14.148 9.562 1.314 1 98.75 131 CYS A O 1
ATOM 1029 N N . PRO A 1 132 ? -14.547 8.625 3.352 1 98.62 132 PRO A N 1
ATOM 1030 C CA . PRO A 1 132 ? -14.82 7.293 2.801 1 98.62 132 PRO A CA 1
ATOM 1031 C C . PRO A 1 132 ? -16.094 7.262 1.948 1 98.62 132 PRO A C 1
ATOM 1033 O O . PRO A 1 132 ? -17.078 7.914 2.283 1 98.62 132 PRO A O 1
ATOM 1036 N N . LEU A 1 133 ? -16.047 6.574 0.88 1 97.69 133 LEU A N 1
ATOM 1037 C CA . LEU A 1 133 ? -17.203 6.211 0.066 1 97.69 133 LEU A CA 1
ATOM 1038 C C . LEU A 1 133 ? -17.484 4.715 0.16 1 97.69 133 LEU A C 1
ATOM 1040 O O . LEU A 1 133 ? -18.641 4.301 0.174 1 97.69 133 LEU A O 1
ATOM 1044 N N . ARG A 1 134 ? -16.5 3.924 0.166 1 98.06 134 ARG A N 1
ATOM 1045 C CA . ARG A 1 134 ? -16.562 2.469 0.257 1 98.06 134 ARG A CA 1
ATOM 1046 C C . ARG A 1 134 ? -15.453 1.922 1.143 1 98.06 134 ARG A C 1
ATOM 1048 O O . ARG A 1 134 ? -14.32 2.408 1.096 1 98.06 134 ARG A O 1
ATOM 1055 N N . VAL A 1 135 ? -15.805 0.945 1.973 1 98.75 135 VAL A N 1
ATOM 1056 C CA . VAL A 1 135 ? -14.812 0.284 2.811 1 98.75 135 VAL A CA 1
ATOM 1057 C C . VAL A 1 135 ? -14.852 -1.224 2.572 1 98.75 135 VAL A C 1
ATOM 1059 O O . VAL A 1 135 ? -15.906 -1.847 2.682 1 98.75 135 VAL A O 1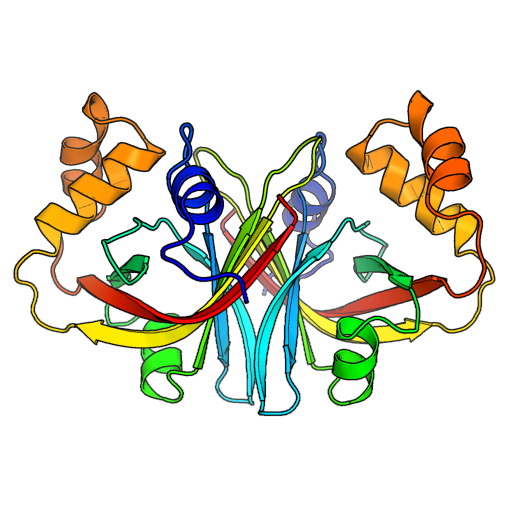
ATOM 1062 N N . HIS A 1 136 ? -13.758 -1.751 2.123 1 98.31 136 HIS A N 1
ATOM 1063 C CA . HIS A 1 136 ? -13.562 -3.193 2.037 1 98.31 136 HIS A CA 1
ATOM 1064 C C . HIS A 1 136 ? -12.641 -3.693 3.145 1 98.31 136 HIS A C 1
ATOM 1066 O O . HIS A 1 136 ? -11.68 -3.018 3.508 1 98.31 136 HIS A O 1
ATOM 1072 N N . ALA A 1 137 ? -13.031 -4.84 3.73 1 98.38 137 ALA A N 1
ATOM 1073 C CA . ALA A 1 137 ? -12.227 -5.344 4.84 1 98.38 137 ALA A CA 1
ATOM 1074 C C . ALA A 1 137 ? -12.109 -6.863 4.785 1 98.38 137 ALA A C 1
ATOM 1076 O O . ALA A 1 137 ? -13.086 -7.555 4.469 1 98.38 137 ALA A O 1
ATOM 1077 N N . ALA A 1 138 ? -10.922 -7.41 4.941 1 97.94 138 ALA A N 1
ATOM 1078 C CA . ALA A 1 138 ? -10.633 -8.812 5.258 1 97.94 138 ALA A CA 1
ATOM 1079 C C . ALA A 1 138 ? -9.977 -8.938 6.629 1 97.94 138 ALA A C 1
ATOM 1081 O O . ALA A 1 138 ? -8.75 -8.992 6.73 1 97.94 138 ALA A O 1
ATOM 1082 N N . LEU A 1 139 ? -10.922 -9.094 7.703 1 97.19 139 LEU A N 1
ATOM 1083 C CA . LEU A 1 139 ? -10.461 -9.023 9.086 1 97.19 139 LEU A CA 1
ATOM 1084 C C . LEU A 1 139 ? -10.727 -10.336 9.812 1 97.19 139 LEU A C 1
ATOM 1086 O O . LEU A 1 139 ? -11.68 -11.055 9.484 1 97.19 139 LEU A O 1
ATOM 1090 N N . MET B 1 1 ? 18.859 7.812 -12.164 1 74.19 1 MET B N 1
ATOM 1091 C CA . MET B 1 1 ? 17.484 7.395 -11.914 1 74.19 1 MET B CA 1
ATOM 1092 C C . MET B 1 1 ? 17.453 5.984 -11.328 1 74.19 1 MET B C 1
ATOM 1094 O O . MET B 1 1 ? 18.094 5.078 -11.836 1 74.19 1 MET B O 1
ATOM 1098 N N . THR B 1 2 ? 16.797 5.762 -10.148 1 90.81 2 THR B N 1
ATOM 1099 C CA . THR B 1 2 ? 16.703 4.473 -9.477 1 90.81 2 THR B CA 1
ATOM 1100 C C . THR B 1 2 ? 15.984 3.449 -10.344 1 90.81 2 THR B C 1
ATOM 1102 O O . THR B 1 2 ? 15.039 3.793 -11.062 1 90.81 2 THR B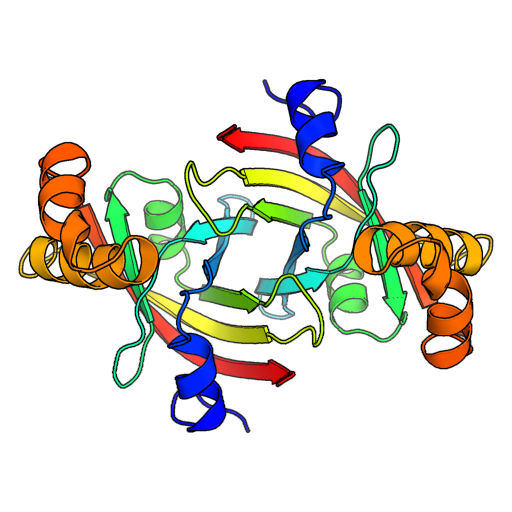 O 1
ATOM 1105 N N . SER B 1 3 ? 16.594 2.242 -10.445 1 96.44 3 SER B N 1
ATOM 1106 C CA . SER B 1 3 ? 15.945 1.197 -11.234 1 96.44 3 SER B CA 1
ATOM 1107 C C . SER B 1 3 ? 15.789 -0.087 -10.43 1 96.44 3 SER B C 1
ATOM 1109 O O . SER B 1 3 ? 16.312 -0.191 -9.312 1 96.44 3 SER B O 1
ATOM 1111 N N . ILE B 1 4 ? 15.133 -1.055 -11.07 1 97.69 4 ILE B N 1
ATOM 1112 C CA . ILE B 1 4 ? 14.891 -2.33 -10.406 1 97.69 4 ILE B CA 1
ATOM 1113 C C . ILE B 1 4 ? 16.188 -3.123 -10.32 1 97.69 4 ILE B C 1
ATOM 1115 O O . ILE B 1 4 ? 16.281 -4.109 -9.578 1 97.69 4 ILE B O 1
ATOM 1119 N N . HIS B 1 5 ? 17.234 -2.654 -11.008 1 97.81 5 HIS B N 1
ATOM 1120 C CA . HIS B 1 5 ? 18.516 -3.352 -11.023 1 97.81 5 HIS B CA 1
ATOM 1121 C C . HIS B 1 5 ? 19.469 -2.773 -9.984 1 97.81 5 HIS B C 1
ATOM 1123 O O . HIS B 1 5 ? 20.562 -3.293 -9.789 1 97.81 5 HIS B O 1
ATOM 1129 N N . ASP B 1 6 ? 19.125 -1.674 -9.383 1 98.06 6 ASP B N 1
ATOM 1130 C CA . ASP B 1 6 ? 19.938 -1.111 -8.312 1 98.06 6 ASP B CA 1
ATOM 1131 C C . ASP B 1 6 ? 20.062 -2.088 -7.145 1 98.06 6 ASP B C 1
ATOM 1133 O O . ASP B 1 6 ? 19.047 -2.592 -6.645 1 98.06 6 ASP B O 1
ATOM 1137 N N . ALA B 1 7 ? 21.297 -2.297 -6.719 1 97.62 7 ALA B N 1
ATOM 1138 C CA . ALA B 1 7 ? 21.578 -3.312 -5.707 1 97.62 7 ALA B CA 1
ATOM 1139 C C . ALA B 1 7 ? 20.828 -3.021 -4.414 1 97.62 7 ALA B C 1
ATOM 1141 O O . ALA B 1 7 ? 20.328 -3.938 -3.756 1 97.62 7 ALA B O 1
ATOM 1142 N N . THR B 1 8 ? 20.734 -1.778 -3.986 1 98.06 8 THR B N 1
ATOM 1143 C CA . THR B 1 8 ? 20.062 -1.413 -2.742 1 98.06 8 THR B CA 1
ATOM 1144 C C . THR B 1 8 ? 18.562 -1.626 -2.855 1 98.06 8 THR B C 1
ATOM 1146 O O . THR B 1 8 ? 17.922 -2.076 -1.904 1 98.06 8 THR B O 1
ATOM 1149 N N . VAL B 1 9 ? 18 -1.335 -4.059 1 98.69 9 VAL B N 1
ATOM 1150 C CA . VAL B 1 9 ? 16.578 -1.543 -4.316 1 98.69 9 VAL B CA 1
ATOM 1151 C C . VAL B 1 9 ? 16.266 -3.035 -4.266 1 98.69 9 VAL B C 1
ATOM 1153 O O . VAL B 1 9 ? 15.312 -3.447 -3.6 1 98.69 9 VAL B O 1
ATOM 1156 N N . ARG B 1 10 ? 17.094 -3.805 -4.914 1 98.69 10 ARG B N 1
ATOM 1157 C CA . ARG B 1 10 ? 16.859 -5.246 -4.969 1 98.69 10 ARG B CA 1
ATOM 1158 C C . ARG B 1 10 ? 16.969 -5.871 -3.584 1 98.69 10 ARG B C 1
ATOM 1160 O O . ARG B 1 10 ? 16.172 -6.742 -3.225 1 98.69 10 ARG B O 1
ATOM 1167 N N . LYS B 1 11 ? 17.953 -5.43 -2.824 1 98.38 11 LYS B N 1
ATOM 1168 C CA . LYS B 1 11 ? 18.125 -5.93 -1.463 1 98.38 11 LYS B CA 1
ATOM 1169 C C . LYS B 1 11 ? 16.891 -5.633 -0.609 1 98.38 11 LYS B C 1
ATOM 1171 O O . LYS B 1 11 ? 16.453 -6.477 0.174 1 98.38 11 LYS B O 1
ATOM 1176 N N . PHE B 1 12 ? 16.344 -4.465 -0.787 1 98.81 12 PHE B N 1
ATOM 1177 C CA . PHE B 1 12 ? 15.172 -4.07 -0.02 1 98.81 12 PHE B CA 1
ATOM 1178 C C . PHE B 1 12 ? 13.953 -4.895 -0.431 1 98.81 12 PHE B C 1
ATOM 1180 O O . PHE B 1 12 ? 13.227 -5.406 0.422 1 98.81 12 PHE B O 1
ATOM 1187 N N . LEU B 1 13 ? 13.742 -5.078 -1.719 1 98.88 13 LEU B N 1
ATOM 1188 C CA . LEU B 1 13 ? 12.594 -5.809 -2.24 1 98.88 13 LEU B CA 1
ATOM 1189 C C . LEU B 1 13 ? 12.672 -7.285 -1.876 1 98.88 13 LEU B C 1
ATOM 1191 O O . LEU B 1 13 ? 11.648 -7.965 -1.783 1 98.88 13 LEU B O 1
ATOM 1195 N N . ASP B 1 14 ? 13.906 -7.727 -1.626 1 98.38 14 ASP B N 1
ATOM 1196 C CA . ASP B 1 14 ? 14.117 -9.133 -1.292 1 98.38 14 ASP B CA 1
ATOM 1197 C C . ASP B 1 14 ? 14.422 -9.305 0.195 1 98.38 14 ASP B C 1
ATOM 1199 O O . ASP B 1 14 ? 15.156 -10.211 0.584 1 98.38 14 ASP B O 1
ATOM 1203 N N . SER B 1 15 ? 13.938 -8.422 0.971 1 97.81 15 SER B N 1
ATOM 1204 C CA . SER B 1 15 ? 14.242 -8.43 2.398 1 97.81 15 SER B CA 1
ATOM 1205 C C . SER B 1 15 ? 13.703 -9.695 3.064 1 97.81 15 SER B C 1
ATOM 1207 O O . SER B 1 15 ? 12.773 -10.32 2.557 1 97.81 15 SER B O 1
ATOM 1209 N N . ASP B 1 16 ? 14.305 -10.062 4.215 1 96.5 16 ASP B N 1
ATOM 1210 C CA . ASP B 1 16 ? 13.906 -11.141 5.117 1 96.5 16 ASP B CA 1
ATOM 1211 C C . ASP B 1 16 ? 13.883 -10.656 6.57 1 96.5 16 ASP B C 1
ATOM 1213 O O . ASP B 1 16 ? 14.93 -10.32 7.133 1 96.5 16 ASP B O 1
ATOM 1217 N N . PRO B 1 17 ? 12.68 -10.648 7.18 1 96.81 17 PRO B N 1
ATOM 1218 C CA . PRO B 1 17 ? 11.383 -11.125 6.703 1 96.81 17 PRO B CA 1
ATOM 1219 C C . PRO B 1 17 ? 10.844 -10.312 5.531 1 96.81 17 PRO B C 1
ATOM 1221 O O . PRO B 1 17 ? 11.141 -9.117 5.418 1 96.81 17 PRO B O 1
ATOM 1224 N N . ALA B 1 18 ? 10.094 -11.016 4.676 1 98.56 18 ALA B N 1
ATOM 1225 C CA . ALA B 1 18 ? 9.516 -10.383 3.498 1 98.56 18 ALA B CA 1
ATOM 1226 C C . ALA B 1 18 ? 8.477 -9.336 3.898 1 98.56 18 ALA B C 1
ATOM 1228 O O . ALA B 1 18 ? 7.695 -9.547 4.832 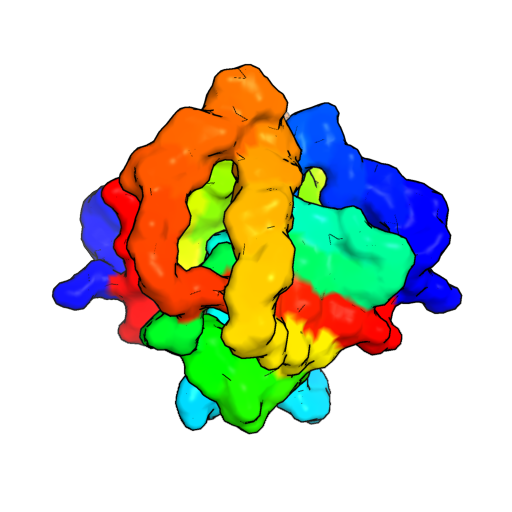1 98.56 18 ALA B O 1
ATOM 1229 N N . LEU B 1 19 ? 8.438 -8.25 3.17 1 98.81 19 LEU B N 1
ATOM 1230 C CA . LEU B 1 19 ? 7.418 -7.219 3.338 1 98.81 19 LEU B CA 1
ATOM 1231 C C . LEU B 1 19 ? 6.297 -7.395 2.32 1 98.81 19 LEU B C 1
ATOM 1233 O O . LEU B 1 19 ? 6.555 -7.711 1.156 1 98.81 19 LEU B O 1
ATOM 1237 N N . VAL B 1 20 ? 5.086 -7.207 2.781 1 98.94 20 VAL B N 1
ATOM 1238 C CA . VAL B 1 20 ? 3.926 -7.336 1.909 1 98.94 20 VAL B CA 1
ATOM 1239 C C . VAL B 1 20 ? 3.896 -6.184 0.909 1 98.94 20 VAL B C 1
ATOM 1241 O O . VAL B 1 20 ? 4.094 -5.023 1.283 1 98.94 20 VAL B O 1
ATOM 1244 N N . GLY B 1 21 ? 3.748 -6.473 -0.384 1 98.94 21 GLY B N 1
ATOM 1245 C CA . GLY B 1 21 ? 3.584 -5.445 -1.399 1 98.94 21 GLY B CA 1
ATOM 1246 C C . GLY B 1 21 ? 2.174 -4.887 -1.461 1 98.94 21 GLY B C 1
ATOM 1247 O O . GLY B 1 21 ? 1.204 -5.609 -1.224 1 98.94 21 GLY B O 1
ATOM 1248 N N . GLN B 1 22 ? 2.043 -3.652 -1.799 1 99 22 GLN B N 1
ATOM 1249 C CA . GLN B 1 22 ? 0.764 -2.998 -2.055 1 99 22 GLN B CA 1
ATOM 1250 C C . GLN B 1 22 ? 0.568 -2.736 -3.545 1 99 22 GLN B C 1
ATOM 1252 O O . GLN B 1 22 ? 1.242 -1.884 -4.125 1 99 22 GLN B O 1
ATOM 1257 N N . LEU B 1 23 ? -0.357 -3.467 -4.094 1 99 23 LEU B N 1
ATOM 1258 C CA . LEU B 1 23 ? -0.635 -3.35 -5.52 1 99 23 LEU B CA 1
ATOM 1259 C C . LEU B 1 23 ? -1.653 -2.244 -5.785 1 99 23 LEU B C 1
ATOM 1261 O O . LEU B 1 23 ? -2.742 -2.246 -5.207 1 99 23 LEU B O 1
ATOM 1265 N N . GLY B 1 24 ? -1.254 -1.345 -6.617 1 98.94 24 GLY B N 1
ATOM 1266 C CA . GLY B 1 24 ? -2.176 -0.335 -7.113 1 98.94 24 GLY B CA 1
ATOM 1267 C C . GLY B 1 24 ? -2.65 -0.605 -8.523 1 98.94 24 GLY B C 1
ATOM 1268 O O . GLY B 1 24 ? -1.859 -0.993 -9.391 1 98.94 24 GLY B O 1
ATOM 1269 N N . TYR B 1 25 ? -3.867 -0.426 -8.773 1 98.94 25 TYR B N 1
ATOM 1270 C CA . TYR B 1 25 ? -4.516 -0.619 -10.062 1 98.94 25 TYR B CA 1
ATOM 1271 C C . TYR B 1 25 ? -5.758 0.251 -10.188 1 98.94 25 TYR B C 1
ATOM 1273 O O . TYR B 1 25 ? -6.141 0.937 -9.234 1 98.94 25 TYR B O 1
ATOM 1281 N N . LEU B 1 26 ? -6.336 0.311 -11.383 1 98.88 26 LEU B N 1
ATOM 1282 C CA . LEU B 1 26 ? -7.445 1.227 -11.625 1 98.88 26 LEU B CA 1
ATOM 1283 C C . LEU B 1 26 ? -8.773 0.48 -11.625 1 98.88 26 LEU B C 1
ATOM 1285 O O . LEU B 1 26 ? -8.906 -0.55 -12.289 1 98.88 26 LEU B O 1
ATOM 1289 N N . GLY B 1 27 ? -9.734 0.987 -10.859 1 98.19 27 GLY B N 1
ATOM 1290 C CA . GLY B 1 27 ? -11.102 0.495 -10.945 1 98.19 27 GLY B CA 1
ATOM 1291 C C . GLY B 1 27 ? -11.789 0.86 -12.242 1 98.19 27 GLY B C 1
ATOM 1292 O O . GLY B 1 27 ? -11.234 1.606 -13.055 1 98.19 27 GLY B O 1
ATOM 1293 N N . THR B 1 28 ? -12.984 0.392 -12.414 1 97.5 28 THR B N 1
ATOM 1294 C CA . THR B 1 28 ? -13.727 0.585 -13.656 1 97.5 28 THR B CA 1
ATOM 1295 C C . THR B 1 28 ? -14.047 2.061 -13.867 1 97.5 28 THR B C 1
ATOM 1297 O O . THR B 1 28 ? -14.234 2.504 -15 1 97.5 28 THR B O 1
ATOM 1300 N N . ASP B 1 29 ? -14.109 2.838 -12.812 1 96.75 29 ASP B N 1
ATOM 1301 C CA . ASP B 1 29 ? -14.406 4.262 -12.93 1 96.75 29 ASP B CA 1
ATOM 1302 C C . ASP B 1 29 ? -13.125 5.094 -12.93 1 96.75 29 ASP B C 1
ATOM 1304 O O . ASP B 1 29 ? -13.172 6.32 -12.805 1 96.75 29 ASP B O 1
ATOM 1308 N N . GLY B 1 30 ? -12 4.398 -12.938 1 97.62 30 GLY B N 1
ATOM 1309 C CA . GLY B 1 30 ? -10.719 5.082 -13.031 1 97.62 30 GLY B CA 1
ATOM 1310 C C . GLY B 1 30 ? -10.117 5.41 -11.68 1 97.62 30 GLY B C 1
ATOM 1311 O O . GLY B 1 30 ? -9.016 5.957 -11.602 1 97.62 30 GLY B O 1
ATOM 1312 N N . ARG B 1 31 ? -10.812 5.074 -10.602 1 98.56 31 ARG B N 1
ATOM 1313 C CA . ARG B 1 31 ? -10.258 5.363 -9.281 1 98.56 31 ARG B CA 1
ATOM 1314 C C . ARG B 1 31 ? -9.078 4.445 -8.977 1 98.56 31 ARG B C 1
ATOM 1316 O O . ARG B 1 31 ? -9.039 3.303 -9.438 1 98.56 31 ARG B O 1
ATOM 1323 N N . PRO B 1 32 ? -8.102 4.941 -8.234 1 98.88 32 PRO B N 1
ATOM 1324 C CA . PRO B 1 32 ? -7.051 4.039 -7.766 1 98.88 32 PRO B CA 1
ATOM 1325 C C . PRO B 1 32 ? -7.535 3.078 -6.68 1 98.88 32 PRO B C 1
ATOM 1327 O O . PRO B 1 32 ? -8.328 3.463 -5.82 1 98.88 32 PRO B O 1
ATOM 1330 N N . LEU B 1 33 ? -7.168 1.894 -6.758 1 98.94 33 LEU B N 1
ATOM 1331 C CA . LEU B 1 33 ? -7.406 0.86 -5.758 1 98.94 33 LEU B CA 1
ATOM 1332 C C . LEU B 1 33 ? -6.098 0.214 -5.316 1 98.94 33 LEU B C 1
ATOM 1334 O O . LEU B 1 33 ? -5.117 0.222 -6.062 1 98.94 33 LEU B O 1
ATOM 1338 N N . ILE B 1 34 ? -6.09 -0.266 -4.121 1 98.94 34 ILE B N 1
ATOM 1339 C CA . ILE B 1 34 ? -4.902 -0.933 -3.598 1 98.94 34 ILE B CA 1
ATOM 1340 C C . ILE B 1 34 ? -5.301 -2.248 -2.934 1 98.94 34 ILE B C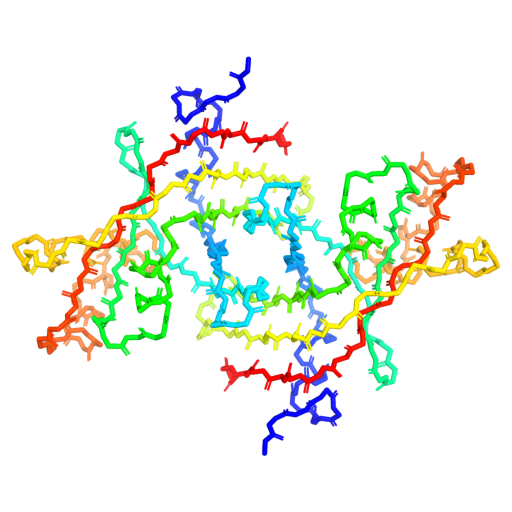 1
ATOM 1342 O O . ILE B 1 34 ? -6.262 -2.295 -2.158 1 98.94 34 ILE B O 1
ATOM 1346 N N . LEU B 1 35 ? -4.602 -3.234 -3.17 1 98.88 35 LEU B N 1
ATOM 1347 C CA . LEU B 1 35 ? -4.711 -4.477 -2.414 1 98.88 35 LEU B CA 1
ATOM 1348 C C . LEU B 1 35 ? -3.328 -5.016 -2.053 1 98.88 35 LEU B C 1
ATOM 1350 O O . LEU B 1 35 ? -2.4 -4.945 -2.861 1 98.88 35 LEU B O 1
ATOM 1354 N N . PRO B 1 36 ? -3.201 -5.578 -0.828 1 98.94 36 PRO B N 1
ATOM 1355 C CA . PRO B 1 36 ? -1.935 -6.23 -0.49 1 98.94 36 PRO B CA 1
ATOM 1356 C C . PRO B 1 36 ? -1.713 -7.527 -1.271 1 98.94 36 PRO B C 1
ATOM 1358 O O . PRO B 1 36 ? -2.664 -8.273 -1.52 1 98.94 36 PRO B O 1
ATOM 1361 N N . VAL B 1 37 ? -0.474 -7.746 -1.661 1 98.94 37 VAL B N 1
ATOM 1362 C CA . VAL B 1 37 ? -0.125 -8.984 -2.357 1 98.94 37 VAL B CA 1
ATOM 1363 C C . VAL B 1 37 ? 1.206 -9.516 -1.831 1 98.94 37 VAL B C 1
ATOM 1365 O O . VAL B 1 37 ? 2.092 -8.734 -1.468 1 98.94 37 VAL B O 1
ATOM 1368 N N . TRP B 1 38 ? 1.325 -10.883 -1.784 1 98.94 38 TRP B N 1
ATOM 1369 C CA . TRP B 1 38 ? 2.646 -11.5 -1.735 1 98.94 38 TRP B CA 1
ATOM 1370 C C . TRP B 1 38 ? 3.32 -11.453 -3.102 1 98.94 38 TRP B C 1
ATOM 1372 O O . TRP B 1 38 ? 2.668 -11.641 -4.129 1 98.94 38 TRP B O 1
ATOM 1382 N N . TYR B 1 39 ? 4.586 -11.133 -3.076 1 98.94 39 TYR B N 1
ATOM 1383 C CA . TYR B 1 39 ? 5.297 -11.039 -4.348 1 98.94 39 TYR B CA 1
ATOM 1384 C C . TYR B 1 39 ? 6.688 -11.648 -4.246 1 98.94 39 TYR B C 1
ATOM 1386 O O . TYR B 1 39 ? 7.176 -11.914 -3.145 1 98.94 39 TYR B O 1
ATOM 1394 N N . ARG B 1 40 ? 7.316 -11.852 -5.402 1 98.69 40 ARG B N 1
ATOM 1395 C CA . ARG B 1 40 ? 8.75 -12.117 -5.473 1 98.69 40 ARG B CA 1
ATOM 1396 C C . ARG B 1 40 ? 9.414 -11.258 -6.543 1 98.69 40 ARG B C 1
ATOM 1398 O O . ARG B 1 40 ? 8.766 -10.859 -7.512 1 98.69 40 ARG B O 1
ATOM 1405 N N . LEU B 1 41 ? 10.633 -10.906 -6.273 1 98.69 41 LEU B N 1
ATOM 1406 C CA . LEU B 1 41 ? 11.492 -10.195 -7.219 1 98.69 41 LEU B CA 1
ATOM 1407 C C . LEU B 1 41 ? 12.18 -11.164 -8.172 1 98.69 41 LEU B C 1
ATOM 1409 O O . LEU B 1 41 ? 12.773 -12.156 -7.73 1 98.69 41 LEU B O 1
ATOM 1413 N N . THR B 1 42 ? 12 -10.977 -9.445 1 96.81 42 THR B N 1
ATOM 1414 C CA . THR B 1 42 ? 12.789 -11.648 -10.469 1 96.81 42 THR B CA 1
ATOM 1415 C C . THR B 1 42 ? 13.922 -10.758 -10.961 1 96.81 42 THR B C 1
ATOM 1417 O O . THR B 1 42 ? 14.234 -9.742 -10.328 1 96.81 42 THR B O 1
ATOM 1420 N N . ASP B 1 43 ? 14.586 -11.18 -12.016 1 94.62 43 ASP B N 1
ATOM 1421 C CA . ASP B 1 43 ? 15.734 -10.398 -12.484 1 94.62 43 ASP B CA 1
ATOM 1422 C C . ASP B 1 43 ? 15.305 -9 -12.914 1 94.62 43 ASP B C 1
ATOM 1424 O O . ASP B 1 43 ? 15.969 -8.016 -12.594 1 94.62 43 ASP B O 1
ATOM 1428 N N . ASP B 1 44 ? 14.125 -8.883 -13.547 1 97 44 ASP B N 1
ATOM 1429 C CA . ASP B 1 44 ? 13.836 -7.586 -14.148 1 97 44 ASP B CA 1
ATOM 1430 C C . ASP B 1 44 ? 12.414 -7.133 -13.828 1 97 44 ASP B C 1
ATOM 1432 O O . ASP B 1 44 ? 11.953 -6.105 -14.336 1 97 44 ASP B O 1
ATOM 1436 N N . HIS B 1 45 ? 11.641 -7.922 -13.062 1 98.38 45 HIS B N 1
ATOM 1437 C CA . HIS B 1 45 ? 10.258 -7.559 -12.75 1 98.38 45 HIS B CA 1
ATOM 1438 C C . HIS B 1 45 ? 9.812 -8.188 -11.43 1 98.38 45 HIS B C 1
ATOM 1440 O O . HIS B 1 45 ? 10.555 -8.961 -10.82 1 98.38 45 HIS B O 1
ATOM 1446 N N . LEU B 1 46 ? 8.688 -7.762 -10.914 1 98.88 46 LEU B N 1
ATOM 1447 C CA . LEU B 1 46 ? 8.023 -8.391 -9.781 1 98.88 46 LEU B CA 1
ATOM 1448 C C . LEU B 1 46 ? 6.938 -9.352 -10.25 1 98.88 46 LEU B C 1
ATOM 1450 O O . LEU B 1 46 ? 6.34 -9.148 -11.312 1 98.88 46 LEU B O 1
ATOM 1454 N N . GLN B 1 47 ? 6.711 -10.367 -9.398 1 98.56 47 GLN B N 1
ATOM 1455 C CA . GLN B 1 47 ? 5.652 -11.328 -9.711 1 98.56 47 GLN B CA 1
ATOM 1456 C C . GLN B 1 47 ? 4.781 -11.602 -8.492 1 98.56 47 GLN B C 1
ATOM 1458 O O . GLN B 1 47 ? 5.277 -11.656 -7.367 1 98.56 47 GLN B O 1
ATOM 1463 N N . PHE B 1 48 ? 3.508 -11.844 -8.773 1 98.81 48 PHE B N 1
ATOM 1464 C CA . PHE B 1 48 ? 2.6 -12.422 -7.797 1 98.81 48 PHE B CA 1
ATOM 1465 C C . PHE B 1 48 ? 1.629 -13.391 -8.461 1 98.81 48 PHE B C 1
ATOM 1467 O O . PHE B 1 48 ? 1.572 -13.469 -9.688 1 98.81 48 PHE B O 1
ATOM 1474 N N . VAL B 1 49 ? 0.98 -14.211 -7.676 1 98.38 49 VAL B N 1
ATOM 1475 C CA . VAL B 1 49 ? -0.001 -15.172 -8.172 1 98.38 49 VAL B CA 1
ATOM 1476 C C . VAL B 1 49 ? -1.377 -14.852 -7.594 1 98.38 49 VAL B C 1
ATOM 1478 O O . VAL B 1 49 ? -1.497 -14.492 -6.418 1 98.38 49 VAL B O 1
ATOM 1481 N N . THR B 1 50 ? -2.34 -14.852 -8.422 1 97.75 50 THR B N 1
ATOM 1482 C CA . THR B 1 50 ? -3.721 -14.625 -8.016 1 97.75 50 THR B CA 1
ATOM 1483 C C . THR B 1 50 ? -4.684 -15.422 -8.891 1 97.75 50 THR B C 1
ATOM 1485 O O . THR B 1 50 ? -4.277 -15.992 -9.906 1 97.75 50 THR B O 1
ATOM 1488 N N . HIS B 1 51 ? -5.922 -15.555 -8.422 1 96.44 51 HIS B N 1
ATOM 1489 C CA . HIS B 1 51 ? -6.918 -16.234 -9.242 1 96.44 51 HIS B CA 1
ATOM 1490 C C . HIS B 1 51 ? -7.332 -15.375 -10.43 1 96.44 51 HIS B C 1
ATOM 1492 O O . HIS B 1 51 ? -7.508 -14.164 -10.297 1 96.44 51 HIS B O 1
ATOM 1498 N N . LEU B 1 52 ? -7.586 -15.984 -11.594 1 95.88 52 LEU B N 1
ATOM 1499 C CA . LEU B 1 52 ? -7.898 -15.328 -12.859 1 95.88 52 LEU B CA 1
ATOM 1500 C C . LEU B 1 52 ? -9.172 -14.508 -12.75 1 95.88 52 LEU B C 1
ATOM 1502 O O . LEU B 1 52 ? -9.328 -13.492 -13.438 1 95.88 52 LEU B O 1
ATOM 1506 N N . LYS B 1 53 ? -10.039 -14.844 -11.844 1 95.5 53 LYS B N 1
ATOM 1507 C CA . LYS B 1 53 ? -11.367 -14.242 -11.797 1 95.5 53 LYS B CA 1
ATOM 1508 C C . LYS B 1 53 ? -11.414 -13.07 -10.82 1 95.5 53 LYS B C 1
ATOM 1510 O O . LYS B 1 53 ? -12.477 -12.492 -10.578 1 95.5 53 LYS B O 1
ATOM 1515 N N . THR B 1 54 ? -10.234 -12.742 -10.219 1 96.69 54 THR B N 1
ATOM 1516 C CA . THR B 1 54 ? -10.227 -11.625 -9.281 1 96.69 54 THR B CA 1
ATOM 1517 C C . THR B 1 54 ? -10.469 -10.305 -10.008 1 96.69 54 THR B C 1
ATOM 1519 O O . THR B 1 54 ? -10.148 -10.172 -11.195 1 96.69 54 THR B O 1
ATOM 1522 N N . LEU B 1 55 ? -10.961 -9.359 -9.328 1 95.69 55 LEU B N 1
ATOM 1523 C CA . LEU B 1 55 ? -11.203 -8.023 -9.867 1 95.69 55 LEU B CA 1
ATOM 1524 C C . LEU B 1 55 ? -9.891 -7.355 -10.258 1 95.69 55 LEU B C 1
ATOM 1526 O O . LEU B 1 55 ? -9.844 -6.582 -11.219 1 95.69 55 LEU B O 1
ATOM 1530 N N . LYS B 1 56 ? -8.82 -7.621 -9.492 1 97.62 56 LYS B N 1
ATOM 1531 C CA . LYS B 1 56 ? -7.547 -6.992 -9.836 1 97.62 56 LYS B CA 1
ATOM 1532 C C . LYS B 1 56 ? -7.027 -7.492 -11.18 1 97.62 56 LYS B C 1
ATOM 1534 O O . LYS B 1 56 ? -6.41 -6.734 -11.93 1 97.62 56 LYS B O 1
ATOM 1539 N N . VAL B 1 57 ? -7.238 -8.75 -11.523 1 98.25 57 VAL B N 1
ATOM 1540 C CA . VAL B 1 57 ? -6.836 -9.266 -12.828 1 98.25 57 VAL B CA 1
ATOM 1541 C C . VAL B 1 57 ? -7.652 -8.594 -13.922 1 98.25 57 VAL B C 1
ATOM 1543 O O . VAL B 1 57 ? -7.094 -8.109 -14.914 1 98.25 57 VAL B O 1
ATOM 1546 N N . LYS B 1 58 ? -8.961 -8.555 -13.781 1 98.06 58 LYS B N 1
ATOM 1547 C CA . LYS B 1 58 ? -9.812 -7.863 -14.75 1 98.06 58 LYS B CA 1
ATOM 1548 C C . LYS B 1 58 ? -9.367 -6.414 -14.938 1 98.06 58 LYS B C 1
ATOM 1550 O O . LYS B 1 58 ? -9.328 -5.914 -16.062 1 98.06 58 LYS B O 1
ATOM 1555 N N . ALA B 1 59 ? -9.055 -5.785 -13.836 1 98.69 59 ALA B N 1
ATOM 1556 C CA . ALA B 1 59 ? -8.648 -4.383 -13.859 1 98.69 59 ALA B CA 1
ATOM 1557 C C . ALA B 1 59 ? -7.371 -4.195 -14.68 1 98.69 59 ALA B C 1
ATOM 1559 O O . ALA B 1 59 ? -7.301 -3.314 -15.539 1 98.69 59 ALA B O 1
ATOM 1560 N N . VAL B 1 60 ? -6.355 -5.082 -14.445 1 98.62 60 VAL B N 1
ATOM 1561 C CA . VAL B 1 60 ? -5.066 -4.867 -15.094 1 98.62 60 VAL B CA 1
ATOM 1562 C C . VAL B 1 60 ? -5.141 -5.32 -16.547 1 98.62 60 VAL B C 1
ATOM 1564 O O . VAL B 1 60 ? -4.328 -4.902 -17.375 1 98.62 60 VAL B O 1
ATOM 1567 N N . GLN B 1 61 ? -6.047 -6.172 -16.859 1 98.38 61 GLN B N 1
ATOM 1568 C CA . GLN B 1 61 ? -6.281 -6.52 -18.266 1 98.38 61 GLN B CA 1
ATOM 1569 C C . GLN B 1 61 ? -6.914 -5.359 -19.016 1 98.38 61 GLN B C 1
ATOM 1571 O O . GLN B 1 61 ? -6.641 -5.164 -20.203 1 98.38 61 GLN B O 1
ATOM 1576 N N . ARG B 1 62 ? -7.727 -4.602 -18.344 1 98.38 62 ARG B N 1
ATOM 1577 C CA . ARG B 1 62 ? -8.359 -3.426 -18.938 1 98.38 62 ARG B CA 1
ATOM 1578 C C . ARG B 1 62 ? -7.359 -2.281 -19.078 1 98.38 62 ARG B C 1
ATOM 1580 O O . ARG B 1 62 ? -7.332 -1.593 -20.094 1 98.38 62 ARG B O 1
ATOM 1587 N N . ASP B 1 63 ? -6.625 -1.986 -18.109 1 98.69 63 ASP B N 1
ATOM 1588 C CA . ASP B 1 63 ? -5.586 -0.96 -18.062 1 98.69 63 ASP B CA 1
ATOM 1589 C C . ASP B 1 63 ? -4.344 -1.468 -17.328 1 98.69 63 ASP B C 1
ATOM 1591 O O . ASP B 1 63 ? -4.355 -1.621 -16.109 1 98.69 63 ASP B O 1
ATOM 1595 N N . PRO B 1 64 ? -3.271 -1.798 -18.016 1 98.81 64 PRO B N 1
ATOM 1596 C CA . PRO B 1 64 ? -2.139 -2.512 -17.422 1 98.81 64 PRO B CA 1
ATOM 1597 C C . PRO B 1 64 ? -1.277 -1.614 -16.531 1 98.81 64 PRO B C 1
ATOM 1599 O O . PRO B 1 64 ? -0.35 -2.096 -15.883 1 98.81 64 PRO B O 1
ATOM 1602 N N . ARG B 1 65 ? -1.512 -0.235 -16.562 1 98.81 65 ARG B N 1
ATOM 1603 C CA . ARG B 1 65 ? -0.732 0.636 -15.695 1 98.81 65 ARG B CA 1
ATOM 1604 C C . ARG B 1 65 ? -0.942 0.27 -14.227 1 98.81 65 ARG B C 1
ATOM 1606 O O . ARG B 1 65 ? -2.078 0.222 -13.75 1 98.81 65 ARG B O 1
ATOM 1613 N N . THR B 1 66 ? 0.114 -0.053 -13.516 1 98.94 66 THR B N 1
ATOM 1614 C CA . THR B 1 66 ? 0.056 -0.512 -12.133 1 98.94 66 THR B CA 1
ATOM 1615 C C . THR B 1 66 ? 1.272 -0.027 -11.352 1 98.94 66 THR B C 1
ATOM 1617 O O . THR B 1 66 ? 2.156 0.625 -11.906 1 98.94 66 THR B O 1
ATOM 1620 N N . VAL B 1 67 ? 1.24 -0.229 -10.102 1 98.94 67 VAL B N 1
ATOM 1621 C CA . VAL B 1 67 ? 2.318 0.121 -9.18 1 98.94 67 VAL B CA 1
ATOM 1622 C C . VAL B 1 67 ? 2.352 -0.875 -8.023 1 98.94 67 VAL B C 1
ATOM 1624 O O . VAL B 1 67 ? 1.309 -1.366 -7.586 1 98.94 67 VAL B O 1
ATOM 1627 N N . ILE B 1 68 ? 3.52 -1.311 -7.586 1 99 68 ILE B N 1
ATOM 1628 C CA . ILE B 1 68 ? 3.682 -2.008 -6.316 1 99 68 ILE B CA 1
ATOM 1629 C C . ILE B 1 68 ? 4.574 -1.188 -5.387 1 99 68 ILE B C 1
ATOM 1631 O O . ILE B 1 68 ? 5.684 -0.797 -5.766 1 99 68 ILE B O 1
ATOM 1635 N N . THR B 1 69 ? 4.121 -0.873 -4.242 1 99 69 THR B N 1
ATOM 1636 C CA . THR B 1 69 ? 4.922 -0.212 -3.217 1 99 69 THR B CA 1
ATOM 1637 C C . THR B 1 69 ? 5.176 -1.15 -2.041 1 99 69 THR B C 1
ATOM 1639 O O . THR B 1 69 ? 4.273 -1.864 -1.601 1 99 69 THR B O 1
ATOM 1642 N N . VAL B 1 70 ? 6.383 -1.236 -1.652 1 98.94 70 VAL B N 1
ATOM 1643 C CA . VAL B 1 70 ? 6.832 -1.98 -0.481 1 98.94 70 VAL B CA 1
ATOM 1644 C C . VAL B 1 70 ? 7.414 -1.017 0.552 1 98.94 70 VAL B C 1
ATOM 1646 O O . VAL B 1 70 ? 8.25 -0.171 0.222 1 98.94 70 VAL B O 1
ATOM 1649 N N . ALA B 1 71 ? 6.93 -1.099 1.781 1 98.94 71 ALA B N 1
ATOM 1650 C CA . ALA B 1 71 ? 7.324 -0.124 2.795 1 98.94 71 ALA B CA 1
ATOM 1651 C C . ALA B 1 71 ? 7.496 -0.789 4.156 1 98.94 71 ALA B C 1
ATOM 1653 O O . ALA B 1 71 ? 6.801 -1.758 4.473 1 98.94 71 ALA B O 1
ATOM 1654 N N . THR B 1 72 ? 8.422 -0.284 4.984 1 98.75 72 THR B N 1
ATOM 1655 C CA . THR B 1 72 ? 8.594 -0.77 6.348 1 98.75 72 THR B CA 1
ATOM 1656 C C . THR B 1 72 ? 7.523 -0.188 7.27 1 98.75 72 THR B C 1
ATOM 1658 O O . THR B 1 72 ? 6.902 0.827 6.945 1 98.75 72 THR B O 1
ATOM 1661 N N . GLN B 1 73 ? 7.348 -0.883 8.375 1 98.38 73 GLN B N 1
ATOM 1662 C CA . GLN B 1 73 ? 6.305 -0.5 9.32 1 98.38 73 GLN B CA 1
ATOM 1663 C C . GLN B 1 73 ? 6.902 0.2 10.539 1 98.38 73 GLN B C 1
ATOM 1665 O O . GLN B 1 73 ? 6.176 0.601 11.453 1 98.38 73 GLN B O 1
ATOM 1670 N N . ALA B 1 74 ? 8.211 0.291 10.57 1 97.06 74 ALA B N 1
ATOM 1671 C CA . ALA B 1 74 ? 8.914 0.887 11.711 1 97.06 74 ALA B CA 1
ATOM 1672 C C . ALA B 1 74 ? 10.133 1.678 11.25 1 97.06 74 ALA B C 1
ATOM 1674 O O . ALA B 1 74 ? 10.539 1.588 10.086 1 97.06 74 ALA B O 1
ATOM 1675 N N . GLU B 1 75 ? 10.727 2.428 12.172 1 96.19 75 GLU B N 1
ATOM 1676 C CA . GLU B 1 75 ? 11.898 3.232 11.859 1 96.19 75 GLU B CA 1
ATOM 1677 C C . GLU B 1 75 ? 13.102 2.35 11.539 1 96.19 75 GLU B C 1
ATOM 1679 O O . GLU B 1 75 ? 13.305 1.314 12.18 1 96.19 75 GLU B O 1
ATOM 1684 N N . PRO B 1 76 ? 13.93 2.773 10.57 1 97.12 76 PRO B N 1
ATOM 1685 C CA . PRO B 1 76 ? 13.695 3.887 9.648 1 97.12 76 PRO B CA 1
ATOM 1686 C C . PRO B 1 76 ? 12.648 3.561 8.578 1 97.12 76 PRO B C 1
ATOM 1688 O O . PRO B 1 76 ? 12.648 2.455 8.031 1 97.12 76 PRO B O 1
ATOM 1691 N N . TYR B 1 77 ? 11.766 4.418 8.438 1 98.19 77 TYR B N 1
ATOM 1692 C CA . TYR B 1 77 ? 10.703 4.227 7.453 1 98.19 77 TYR B CA 1
ATOM 1693 C C . TYR B 1 77 ? 11.25 4.332 6.035 1 98.19 77 TYR B C 1
ATOM 1695 O O . TYR B 1 77 ? 11.695 5.402 5.613 1 98.19 77 TYR B O 1
ATOM 1703 N N . ARG B 1 78 ? 11.25 3.201 5.336 1 98.75 78 ARG B N 1
ATOM 1704 C CA . ARG B 1 78 ? 11.773 3.037 3.986 1 98.75 78 ARG B CA 1
ATOM 1705 C C . ARG B 1 78 ? 10.703 2.506 3.041 1 98.75 78 ARG B C 1
ATOM 1707 O O . ARG B 1 78 ? 9.773 1.823 3.473 1 98.75 78 ARG B O 1
ATOM 1714 N N . TYR B 1 79 ? 10.898 2.867 1.8 1 98.88 79 TYR B N 1
ATOM 1715 C CA . TYR B 1 79 ? 9.992 2.262 0.831 1 98.88 79 TYR B CA 1
ATOM 1716 C C . TYR B 1 79 ? 10.602 2.271 -0.566 1 98.88 79 TYR B C 1
ATOM 1718 O O . TYR B 1 79 ? 11.508 3.055 -0.848 1 98.88 79 TYR B O 1
ATOM 1726 N N . VAL B 1 80 ? 10.109 1.409 -1.396 1 98.94 80 VAL B N 1
ATOM 1727 C CA . VAL B 1 80 ? 10.32 1.369 -2.84 1 98.94 80 VAL B CA 1
ATOM 1728 C C . VAL B 1 80 ? 8.977 1.347 -3.561 1 98.94 80 VAL B C 1
ATOM 1730 O O . VAL B 1 80 ? 8.07 0.594 -3.182 1 98.94 80 VAL B O 1
ATOM 1733 N N . GLN B 1 81 ? 8.805 2.211 -4.465 1 98.94 81 GLN B N 1
ATOM 1734 C CA . GLN B 1 81 ? 7.66 2.23 -5.375 1 98.94 81 GLN B CA 1
ATOM 1735 C C . GLN B 1 81 ? 8.07 1.793 -6.777 1 98.94 81 GLN B C 1
ATOM 1737 O O . GLN B 1 81 ? 8.938 2.406 -7.398 1 98.94 81 GLN B O 1
ATOM 1742 N N . VAL B 1 82 ? 7.535 0.757 -7.266 1 98.94 82 VAL B N 1
ATOM 1743 C CA . VAL B 1 82 ? 7.781 0.241 -8.609 1 98.94 82 VAL B CA 1
ATOM 1744 C C . VAL B 1 82 ? 6.57 0.506 -9.5 1 98.94 82 VAL B C 1
ATOM 1746 O O . VAL B 1 82 ? 5.539 -0.157 -9.367 1 98.94 82 VAL B O 1
ATOM 1749 N N . GLN B 1 83 ? 6.723 1.445 -10.383 1 98.88 83 GLN B N 1
ATOM 1750 C CA . GLN B 1 83 ? 5.695 1.751 -11.375 1 98.88 83 GLN B CA 1
ATOM 1751 C C . GLN B 1 83 ? 5.922 0.966 -12.664 1 98.88 83 GLN B C 1
ATOM 1753 O O . GLN B 1 83 ? 7.051 0.864 -13.141 1 98.88 83 GLN B O 1
ATOM 1758 N N . GLY B 1 84 ? 4.832 0.447 -13.148 1 98.75 84 GLY B N 1
ATOM 1759 C CA . GLY B 1 84 ? 5.012 -0.27 -14.398 1 98.75 84 GLY B CA 1
ATOM 1760 C C . GLY B 1 84 ? 3.705 -0.769 -14.992 1 98.75 84 GLY B C 1
ATOM 1761 O O . GLY B 1 84 ? 2.666 -0.121 -14.852 1 98.75 84 GLY B O 1
ATOM 1762 N N . GLU B 1 85 ? 3.824 -1.823 -15.805 1 98.88 85 GLU B N 1
ATOM 1763 C CA . GLU B 1 85 ? 2.67 -2.447 -16.453 1 98.88 85 GLU B CA 1
ATOM 1764 C C . GLU B 1 85 ? 2.555 -3.92 -16.062 1 98.88 85 GLU B C 1
ATOM 1766 O O . GLU B 1 85 ? 3.561 -4.629 -16 1 98.88 85 GLU B O 1
ATOM 1771 N N . ALA B 1 86 ? 1.328 -4.293 -15.812 1 98.88 86 ALA B N 1
ATOM 1772 C CA . ALA B 1 86 ? 1.041 -5.68 -15.469 1 98.88 86 ALA B CA 1
ATOM 1773 C C . ALA B 1 86 ? 0.777 -6.516 -16.719 1 98.88 86 ALA B C 1
ATOM 1775 O O . ALA B 1 86 ? 0.118 -6.055 -17.656 1 98.88 86 ALA B O 1
ATOM 1776 N N . LYS B 1 87 ? 1.323 -7.66 -16.719 1 98.31 87 LYS B N 1
ATOM 1777 C CA . LYS B 1 87 ? 1.037 -8.68 -17.719 1 98.31 87 LYS B CA 1
ATOM 1778 C C . LYS B 1 87 ? 0.531 -9.969 -17.078 1 98.31 87 LYS B C 1
ATOM 1780 O O . LYS B 1 87 ? 1.191 -10.523 -16.188 1 98.31 87 LYS B O 1
ATOM 1785 N N . VAL B 1 88 ? -0.644 -10.359 -17.484 1 98.19 88 VAL B N 1
ATOM 1786 C CA . VAL B 1 88 ? -1.239 -11.586 -16.953 1 98.19 88 VAL B CA 1
ATOM 1787 C C . VAL B 1 88 ? -0.825 -12.773 -17.828 1 98.19 88 VAL B C 1
ATOM 1789 O O . VAL B 1 88 ? -1.031 -12.766 -19.031 1 98.19 88 VAL B O 1
ATOM 1792 N N . ASP B 1 89 ? -0.152 -13.688 -17.172 1 94.94 89 ASP B N 1
ATOM 1793 C CA . ASP B 1 89 ? 0.226 -14.93 -17.844 1 94.94 89 ASP B CA 1
ATOM 1794 C C . ASP B 1 89 ? -0.805 -16.031 -17.609 1 94.94 89 ASP B C 1
ATOM 1796 O O . ASP B 1 89 ? -0.915 -16.531 -16.484 1 94.94 89 ASP B O 1
ATOM 1800 N N . THR B 1 90 ? -1.452 -16.5 -18.703 1 87.38 90 THR B N 1
ATOM 1801 C CA . THR B 1 90 ? -2.523 -17.469 -18.531 1 87.38 90 THR B CA 1
ATOM 1802 C C . THR B 1 90 ? -1.991 -18.891 -18.688 1 87.38 90 THR B C 1
ATOM 1804 O O . THR B 1 90 ? -2.734 -19.859 -18.5 1 87.38 90 THR B O 1
ATOM 1807 N N . ASP B 1 91 ? -0.651 -18.938 -18.922 1 86.19 91 ASP B N 1
ATOM 1808 C CA . ASP B 1 91 ? -0.011 -20.25 -18.906 1 86.19 91 ASP B CA 1
ATOM 1809 C C . ASP B 1 91 ? 0.159 -20.766 -17.469 1 86.19 91 ASP B C 1
ATOM 1811 O O . ASP B 1 91 ? 0.875 -20.156 -16.672 1 86.19 91 ASP B O 1
ATOM 1815 N N . GLU B 1 92 ? -0.466 -21.828 -17.172 1 85.75 92 GLU B N 1
ATOM 1816 C CA . GLU B 1 92 ? -0.476 -22.344 -15.812 1 85.75 92 GLU B CA 1
ATOM 1817 C C . GLU B 1 92 ? 0.848 -23.031 -15.469 1 85.75 92 GLU B C 1
ATOM 1819 O O . GLU B 1 92 ? 1.113 -23.328 -14.305 1 85.75 92 GLU B O 1
ATOM 1824 N N . SER B 1 93 ? 1.609 -23.078 -16.625 1 88.62 93 SER B N 1
ATOM 1825 C CA . SER B 1 93 ? 2.898 -23.719 -16.391 1 88.62 93 SER B CA 1
ATOM 1826 C C . SER B 1 93 ? 3.738 -22.922 -15.398 1 88.62 93 SER B C 1
ATOM 1828 O O . SER B 1 93 ? 3.83 -21.688 -15.516 1 88.62 93 SER B O 1
ATOM 1830 N N . GLY B 1 94 ? 4.102 -23.344 -14.273 1 94.12 94 GLY B N 1
ATOM 1831 C CA . GLY B 1 94 ? 5.012 -22.703 -13.336 1 94.12 94 GLY B CA 1
ATOM 1832 C C . GLY B 1 94 ? 4.309 -22.094 -12.141 1 94.12 94 GLY B C 1
ATOM 1833 O O . GLY B 1 94 ? 4.957 -21.609 -11.211 1 94.12 94 GLY B O 1
ATOM 1834 N N . VAL B 1 95 ? 2.916 -22.016 -12.273 1 97 95 VAL B N 1
ATOM 1835 C CA . VAL B 1 95 ? 2.129 -21.344 -11.25 1 97 95 VAL B CA 1
ATOM 1836 C C . VAL B 1 95 ? 2.436 -21.953 -9.883 1 97 95 VAL B C 1
ATOM 1838 O O . VAL B 1 95 ? 2.711 -21.234 -8.922 1 97 95 VAL B O 1
ATOM 1841 N N . ARG B 1 96 ? 2.398 -23.312 -9.836 1 96.38 96 ARG B N 1
ATOM 1842 C CA . ARG B 1 96 ? 2.639 -23.969 -8.555 1 96.38 96 ARG B CA 1
ATOM 1843 C C . ARG B 1 96 ? 4.023 -23.625 -8.016 1 96.38 96 ARG B C 1
ATOM 1845 O O . ARG B 1 96 ? 4.18 -23.328 -6.832 1 96.38 96 ARG B O 1
ATOM 1852 N N . THR B 1 97 ? 5.023 -23.719 -8.891 1 97.06 97 THR B N 1
ATOM 1853 C CA . THR B 1 97 ? 6.383 -23.391 -8.477 1 97.06 97 THR B CA 1
ATOM 1854 C C . THR B 1 97 ? 6.461 -21.953 -7.973 1 97.06 97 THR B C 1
ATOM 1856 O O . THR B 1 97 ? 7.07 -21.688 -6.934 1 97.06 97 THR B O 1
ATOM 1859 N N . ALA B 1 98 ? 5.859 -21.016 -8.672 1 97.44 98 ALA B N 1
ATOM 1860 C CA . ALA B 1 98 ? 5.832 -19.609 -8.258 1 97.44 98 ALA B CA 1
ATOM 1861 C C . ALA B 1 98 ? 5.148 -19.453 -6.902 1 97.44 98 ALA B C 1
ATOM 1863 O O . ALA B 1 98 ? 5.621 -18.703 -6.043 1 97.44 98 ALA B O 1
ATOM 1864 N N . LEU B 1 99 ? 4.051 -20.156 -6.734 1 98.19 99 LEU B N 1
ATOM 1865 C CA . LEU B 1 99 ? 3.318 -20.109 -5.473 1 98.19 99 LEU B CA 1
ATOM 1866 C C . LEU B 1 99 ? 4.195 -20.578 -4.32 1 98.19 99 LEU B C 1
ATOM 1868 O O . LEU B 1 99 ? 4.227 -19.953 -3.26 1 98.19 99 LEU B O 1
ATOM 1872 N N . ILE B 1 100 ? 4.863 -21.672 -4.531 1 98.25 100 ILE B N 1
ATOM 1873 C CA . ILE B 1 100 ? 5.703 -22.219 -3.477 1 98.25 100 ILE B CA 1
ATOM 1874 C C . ILE B 1 100 ? 6.828 -21.25 -3.148 1 98.25 100 ILE B C 1
ATOM 1876 O O . ILE B 1 100 ? 7.105 -20.984 -1.978 1 98.25 100 ILE B O 1
ATOM 1880 N N . ASP B 1 101 ? 7.496 -20.703 -4.176 1 98.31 101 ASP B N 1
ATOM 1881 C CA . ASP B 1 101 ? 8.594 -19.766 -3.975 1 98.31 101 ASP B CA 1
ATOM 1882 C C . ASP B 1 101 ? 8.117 -18.531 -3.227 1 98.31 101 ASP B C 1
ATOM 1884 O O . ASP B 1 101 ? 8.781 -18.062 -2.291 1 98.31 101 ASP B O 1
ATOM 1888 N N . ILE B 1 102 ? 7 -17.953 -3.615 1 98.69 102 ILE B N 1
ATOM 1889 C CA . ILE B 1 102 ? 6.461 -16.75 -2.99 1 98.69 102 ILE B CA 1
ATOM 1890 C C . ILE B 1 102 ? 6.023 -17.078 -1.561 1 98.69 102 ILE B C 1
ATOM 1892 O O . ILE B 1 102 ? 6.34 -16.328 -0.63 1 98.69 102 ILE B O 1
ATOM 1896 N N . THR B 1 103 ? 5.285 -18.188 -1.38 1 98.69 103 THR B N 1
ATOM 1897 C CA . THR B 1 103 ? 4.832 -18.562 -0.047 1 98.69 103 THR B CA 1
ATOM 1898 C C . THR B 1 103 ? 6.016 -18.766 0.894 1 98.69 103 THR B C 1
ATOM 1900 O O . THR B 1 103 ? 5.953 -18.391 2.066 1 98.69 103 THR B O 1
ATOM 1903 N N . ALA B 1 104 ? 7.121 -19.359 0.413 1 98.69 104 ALA B N 1
ATOM 1904 C CA . ALA B 1 104 ? 8.32 -19.594 1.223 1 98.69 104 ALA B CA 1
ATOM 1905 C C . ALA B 1 104 ? 8.883 -18.266 1.742 1 98.69 104 ALA B C 1
ATOM 1907 O O . ALA B 1 104 ? 9.406 -18.203 2.857 1 98.69 104 ALA B O 1
ATOM 1908 N N . ARG B 1 105 ? 8.789 -17.25 0.933 1 98.5 105 ARG B N 1
ATOM 1909 C CA . ARG B 1 105 ? 9.281 -15.938 1.342 1 98.5 105 ARG B CA 1
ATOM 1910 C C . ARG B 1 105 ? 8.516 -15.422 2.555 1 98.5 105 ARG B C 1
ATOM 1912 O O . ARG B 1 105 ? 9.086 -14.75 3.414 1 98.5 105 ARG B O 1
ATOM 1919 N N . TYR B 1 106 ? 7.242 -15.742 2.66 1 98.62 106 TYR B N 1
ATOM 1920 C CA . TYR B 1 106 ? 6.391 -15.094 3.648 1 98.62 106 TYR B CA 1
ATOM 1921 C C . TYR B 1 106 ? 6.141 -16.016 4.84 1 98.62 106 TYR B C 1
ATOM 1923 O O . TYR B 1 106 ? 5.977 -15.547 5.969 1 98.62 106 TYR B O 1
ATOM 1931 N N . LEU B 1 107 ? 6.152 -17.281 4.574 1 98.44 107 LEU B N 1
ATOM 1932 C CA . LEU B 1 107 ? 5.762 -18.188 5.648 1 98.44 107 LEU B CA 1
ATOM 1933 C C . LEU B 1 107 ? 6.914 -19.125 6.023 1 98.44 107 LEU B C 1
ATOM 1935 O O . LEU B 1 107 ? 6.828 -19.859 7 1 98.44 107 LEU B O 1
ATOM 1939 N N . GLY B 1 108 ? 7.996 -19.031 5.285 1 98.25 108 GLY B N 1
ATOM 1940 C CA . GLY B 1 108 ? 9.102 -19.953 5.5 1 98.25 108 GLY B CA 1
ATOM 1941 C C . GLY B 1 108 ? 9.047 -21.172 4.613 1 98.25 108 GLY B C 1
ATOM 1942 O O . GLY B 1 108 ? 7.961 -21.688 4.32 1 98.25 108 GLY B O 1
ATOM 1943 N N . ALA B 1 109 ? 10.227 -21.641 4.215 1 98 109 ALA B N 1
ATOM 1944 C CA . ALA B 1 109 ? 10.367 -22.75 3.273 1 98 109 ALA B CA 1
ATOM 1945 C C . ALA B 1 109 ? 9.688 -24.016 3.805 1 98 109 ALA B C 1
ATOM 1947 O O . ALA B 1 109 ? 9.094 -24.781 3.039 1 98 109 ALA B O 1
ATOM 1948 N N . ASP B 1 110 ? 9.719 -24.188 5.129 1 98.25 110 ASP B N 1
ATOM 1949 C CA . ASP B 1 110 ? 9.227 -25.422 5.738 1 98.25 110 ASP B CA 1
ATOM 1950 C C . ASP B 1 110 ? 7.707 -25.516 5.637 1 98.25 110 ASP B C 1
ATOM 1952 O O . ASP B 1 110 ? 7.148 -26.609 5.652 1 98.25 110 ASP B O 1
ATOM 1956 N N . ARG B 1 111 ? 6.977 -24.375 5.449 1 98.19 111 ARG B N 1
ATOM 1957 C CA . ARG B 1 111 ? 5.52 -24.359 5.449 1 98.19 111 ARG B CA 1
ATOM 1958 C C . ARG B 1 111 ? 4.973 -24.172 4.035 1 98.19 111 ARG B C 1
ATOM 1960 O O . ARG B 1 111 ? 3.785 -24.391 3.791 1 98.19 111 ARG B O 1
ATOM 1967 N N . ALA B 1 112 ? 5.773 -23.875 3.139 1 98.5 112 ALA B N 1
ATOM 1968 C CA . ALA B 1 112 ? 5.352 -23.312 1.857 1 98.5 112 ALA B CA 1
ATOM 1969 C C . ALA B 1 112 ? 4.523 -24.328 1.065 1 98.5 112 ALA B C 1
ATOM 1971 O O . ALA B 1 112 ? 3.408 -24.031 0.639 1 98.5 112 ALA B O 1
ATOM 1972 N N . GLU B 1 113 ? 5.066 -25.531 0.864 1 98.12 113 GLU B N 1
ATOM 1973 C CA . GLU B 1 113 ? 4.391 -26.516 0.033 1 98.12 113 GLU B CA 1
ATOM 1974 C C . GLU B 1 113 ? 3.043 -26.906 0.625 1 98.12 113 GLU B C 1
ATOM 1976 O O . GLU B 1 113 ? 2.041 -26.984 -0.09 1 98.12 113 GLU B O 1
ATOM 1981 N N . ALA B 1 114 ? 2.963 -27.219 1.928 1 98.19 114 ALA B N 1
ATOM 1982 C CA . ALA B 1 114 ? 1.718 -27.594 2.592 1 98.19 114 ALA B CA 1
ATOM 1983 C C . ALA B 1 114 ? 0.682 -26.469 2.49 1 98.19 114 ALA B C 1
ATOM 1985 O O . ALA B 1 114 ? -0.504 -26.734 2.275 1 98.19 114 ALA B O 1
ATOM 1986 N N . TYR B 1 115 ? 1.135 -25.281 2.699 1 98.19 115 TYR B N 1
ATOM 1987 C CA . TYR B 1 115 ? 0.242 -24.125 2.582 1 98.19 115 TYR B CA 1
ATOM 1988 C C . TYR B 1 115 ? -0.346 -24.031 1.179 1 98.19 115 TYR B C 1
ATOM 1990 O O . TYR B 1 115 ? -1.55 -23.828 1.016 1 98.19 115 TYR B O 1
ATOM 1998 N N . VAL B 1 116 ? 0.468 -24.141 0.176 1 97.94 116 VAL B N 1
ATOM 1999 C CA . VAL B 1 116 ? 0.023 -24.062 -1.212 1 97.94 116 VAL B CA 1
ATOM 2000 C C . VAL B 1 116 ? -0.971 -25.188 -1.497 1 97.94 116 VAL B C 1
ATOM 2002 O O . VAL B 1 116 ? -2.008 -24.969 -2.125 1 97.94 116 VAL B O 1
ATOM 2005 N N . ASP B 1 117 ? -0.677 -26.359 -1.03 1 97.25 117 ASP B N 1
ATOM 2006 C CA . ASP B 1 117 ? -1.573 -27.484 -1.229 1 97.25 117 ASP B CA 1
ATOM 2007 C C . ASP B 1 117 ? -2.938 -27.234 -0.594 1 97.25 117 ASP B C 1
ATOM 2009 O O . ASP B 1 117 ? -3.969 -27.609 -1.148 1 97.25 117 ASP B O 1
ATOM 2013 N N . GLU B 1 118 ? -2.93 -26.609 0.496 1 96.5 118 GLU B N 1
ATOM 2014 C CA . GLU B 1 118 ? -4.156 -26.391 1.257 1 96.5 118 GLU B CA 1
ATOM 2015 C C . GLU B 1 118 ? -4.977 -25.25 0.669 1 96.5 118 GLU B C 1
ATOM 2017 O O . GLU B 1 118 ? -6.207 -25.312 0.643 1 96.5 118 GLU B O 1
ATOM 2022 N N . HIS B 1 119 ? -4.344 -24.188 0.181 1 94.81 119 HIS B N 1
ATOM 2023 C CA . HIS B 1 119 ? -5.059 -22.953 -0.114 1 94.81 119 HIS B CA 1
ATOM 2024 C C . HIS B 1 119 ? -5.109 -22.688 -1.615 1 94.81 119 HIS B C 1
ATOM 2026 O O . HIS B 1 119 ? -5.887 -21.844 -2.076 1 94.81 119 HIS B O 1
ATOM 2032 N N . HIS B 1 120 ? -4.258 -23.359 -2.367 1 93.31 120 HIS B N 1
ATOM 2033 C CA . HIS B 1 120 ? -4.129 -23.062 -3.789 1 93.31 120 HIS B CA 1
ATOM 2034 C C . HIS B 1 120 ? -4.168 -24.344 -4.625 1 93.31 120 HIS B C 1
ATOM 2036 O O . HIS B 1 120 ? -3.438 -24.453 -5.613 1 93.31 120 HIS B O 1
ATOM 2042 N N . SER B 1 121 ? -4.855 -25.281 -4.305 1 82 121 SER B N 1
ATOM 2043 C CA . SER B 1 121 ? -4.883 -26.594 -4.941 1 82 121 SER B CA 1
ATOM 2044 C C . SER B 1 121 ? -5.812 -26.609 -6.148 1 82 121 SER B C 1
ATOM 2046 O O . SER B 1 121 ? -5.754 -27.516 -6.977 1 82 121 SER B O 1
ATOM 2048 N N . GLY B 1 122 ? -6.598 -25.625 -6.348 1 81.94 122 GLY B N 1
ATOM 2049 C CA . GLY B 1 122 ? -7.551 -25.594 -7.445 1 81.94 122 GLY B CA 1
ATOM 2050 C C . GLY B 1 122 ? -7.031 -24.875 -8.672 1 81.94 122 GLY B C 1
ATOM 2051 O O . GLY B 1 122 ? -6.016 -24.188 -8.609 1 81.94 122 GLY B O 1
ATOM 2052 N N . PRO B 1 123 ? -7.664 -25.172 -9.836 1 87.56 123 PRO B N 1
ATOM 2053 C CA . PRO B 1 123 ? -7.293 -24.469 -11.07 1 87.56 123 PRO B CA 1
ATOM 2054 C C . PRO B 1 123 ? -7.695 -23 -11.062 1 87.56 123 PRO B C 1
ATOM 2056 O O . PRO B 1 123 ? -8.5 -22.578 -10.219 1 87.56 123 PRO B O 1
ATOM 2059 N N . GLY B 1 124 ? -6.98 -22.203 -11.992 1 93.44 124 GLY B N 1
ATOM 2060 C CA . GLY B 1 124 ? -7.473 -20.844 -12.227 1 93.44 124 GLY B CA 1
ATOM 2061 C C . GLY B 1 124 ? -6.527 -19.766 -11.727 1 93.44 124 GLY B C 1
ATOM 2062 O O . GLY B 1 124 ? -6.758 -18.578 -11.953 1 93.44 124 GLY B O 1
ATOM 2063 N N . GLU B 1 125 ? -5.457 -20.234 -11.07 1 96.31 125 GLU B N 1
ATOM 2064 C CA . GLU B 1 125 ? -4.477 -19.234 -10.641 1 96.31 125 GLU B CA 1
ATOM 2065 C C . GLU B 1 125 ? -3.555 -18.844 -11.789 1 96.31 125 GLU B C 1
ATOM 2067 O O . GLU B 1 125 ? -3.24 -19.656 -12.656 1 96.31 125 GLU B O 1
ATOM 2072 N N . VAL B 1 126 ? -3.137 -17.594 -11.805 1 97.69 126 VAL B N 1
ATOM 2073 C CA . VAL B 1 126 ? -2.279 -17.062 -12.859 1 97.69 126 VAL B CA 1
ATOM 2074 C C . VAL B 1 126 ? -1.13 -16.266 -12.234 1 97.69 126 VAL B C 1
ATOM 2076 O O . VAL B 1 126 ? -1.263 -15.727 -11.133 1 97.69 126 VAL B O 1
ATOM 2079 N N . ILE B 1 127 ? -0.05 -16.25 -12.93 1 97.81 127 ILE B N 1
ATOM 2080 C CA . ILE B 1 127 ? 1.054 -15.359 -12.586 1 97.81 127 ILE B CA 1
ATOM 2081 C C . ILE B 1 127 ? 0.817 -13.977 -13.188 1 97.81 127 ILE B C 1
ATOM 2083 O O . ILE B 1 127 ? 0.488 -13.859 -14.367 1 97.81 127 ILE B O 1
ATOM 2087 N N . VAL B 1 128 ? 0.898 -12.961 -12.445 1 98.75 128 VAL B N 1
ATOM 2088 C CA . VAL B 1 128 ? 0.919 -11.578 -12.914 1 98.75 128 VAL B CA 1
ATOM 2089 C C . VAL B 1 128 ? 2.324 -11 -12.766 1 98.75 128 VAL B C 1
ATOM 2091 O O . VAL B 1 128 ? 2.908 -11.047 -11.68 1 98.75 128 VAL B O 1
ATOM 2094 N N . ARG B 1 129 ? 2.891 -10.555 -13.852 1 98.62 129 ARG B N 1
ATOM 2095 C CA . ARG B 1 129 ? 4.188 -9.883 -13.852 1 98.62 129 ARG B CA 1
ATOM 2096 C C . ARG B 1 129 ? 4.02 -8.367 -13.875 1 98.62 129 ARG B C 1
ATOM 2098 O O . ARG B 1 129 ? 3.236 -7.84 -14.664 1 98.62 129 ARG B O 1
ATOM 2105 N N . VAL B 1 130 ? 4.684 -7.668 -13.008 1 98.88 130 VAL B N 1
ATOM 2106 C CA . VAL B 1 130 ? 4.742 -6.211 -13.047 1 98.88 130 VAL B CA 1
ATOM 2107 C C . VAL B 1 130 ? 6.094 -5.766 -13.602 1 98.88 130 VAL B C 1
ATOM 2109 O O . VAL B 1 130 ? 7.113 -5.859 -12.914 1 98.88 130 VAL B O 1
ATOM 2112 N N . CYS B 1 131 ? 6.062 -5.297 -14.805 1 98.75 131 CYS B N 1
ATOM 2113 C CA . CYS B 1 131 ? 7.266 -4.863 -15.508 1 98.75 131 CYS B CA 1
ATOM 2114 C C . CYS B 1 131 ? 7.547 -3.389 -15.242 1 98.75 131 CYS B C 1
ATOM 2116 O O . CYS B 1 131 ? 6.762 -2.521 -15.633 1 98.75 131 CYS B O 1
ATOM 2118 N N . PRO B 1 132 ? 8.742 -3.061 -14.656 1 98.69 132 PRO B N 1
ATOM 2119 C CA . PRO B 1 132 ? 8.984 -1.704 -14.164 1 98.69 132 PRO B CA 1
ATOM 2120 C C . PRO B 1 132 ? 9.211 -0.696 -15.289 1 98.69 132 PRO B C 1
ATOM 2122 O O . PRO B 1 132 ? 9.852 -1.018 -16.297 1 98.69 132 PRO B O 1
ATOM 2125 N N . LEU B 1 133 ? 8.672 0.454 -15.164 1 97.69 133 LEU B N 1
ATOM 2126 C CA . LEU B 1 133 ? 8.969 1.622 -15.984 1 97.69 133 LEU B CA 1
ATOM 2127 C C . LEU B 1 133 ? 9.719 2.68 -15.188 1 97.69 133 LEU B C 1
ATOM 2129 O O . LEU B 1 133 ? 10.609 3.352 -15.711 1 97.69 133 LEU B O 1
ATOM 2133 N N . ARG B 1 134 ? 9.375 2.883 -13.984 1 98 134 ARG B N 1
ATOM 2134 C CA . ARG B 1 134 ? 9.977 3.838 -13.055 1 98 134 ARG B CA 1
ATOM 2135 C C . ARG B 1 134 ? 10.07 3.256 -11.648 1 98 134 ARG B C 1
ATOM 2137 O O . ARG B 1 134 ? 9.156 2.564 -11.195 1 98 134 ARG B O 1
ATOM 2144 N N . VAL B 1 135 ? 11.195 3.5 -11 1 98.75 135 VAL B N 1
ATOM 2145 C CA . VAL B 1 135 ? 11.375 3.068 -9.617 1 98.75 135 VAL B CA 1
ATOM 2146 C C . VAL B 1 135 ? 11.75 4.266 -8.75 1 98.75 135 VAL B C 1
ATOM 2148 O O . VAL B 1 135 ? 12.711 4.977 -9.047 1 98.75 135 VAL B O 1
ATOM 2151 N N . HIS B 1 136 ? 10.914 4.551 -7.797 1 98.31 136 HIS B N 1
ATOM 2152 C CA . HIS B 1 136 ? 11.227 5.527 -6.758 1 98.31 136 HIS B CA 1
ATOM 2153 C C . HIS B 1 136 ? 11.578 4.84 -5.445 1 98.31 136 HIS B C 1
ATOM 2155 O O . HIS B 1 136 ? 10.984 3.816 -5.094 1 98.31 136 HIS B O 1
ATOM 2161 N N . ALA B 1 137 ? 12.625 5.375 -4.777 1 98.38 137 ALA B N 1
ATOM 2162 C CA . ALA B 1 137 ? 13.047 4.727 -3.541 1 98.38 137 ALA B CA 1
ATOM 2163 C C . ALA B 1 137 ? 13.461 5.762 -2.496 1 98.38 137 ALA B C 1
ATOM 2165 O O . ALA B 1 137 ? 14.094 6.77 -2.826 1 98.38 137 ALA B O 1
ATOM 2166 N N . ALA B 1 138 ? 13.008 5.629 -1.269 1 97.94 138 ALA B N 1
ATOM 2167 C CA . ALA B 1 138 ? 13.531 6.277 -0.068 1 97.94 138 ALA B CA 1
ATOM 2168 C C . ALA B 1 138 ? 14.102 5.254 0.906 1 97.94 138 ALA B C 1
ATOM 2170 O O . ALA B 1 138 ? 13.406 4.801 1.821 1 97.94 138 ALA B O 1
ATOM 2171 N N . LEU B 1 139 ? 15.508 4.984 0.706 1 97.19 139 LEU B N 1
ATOM 2172 C CA . LEU B 1 139 ? 16.141 3.885 1.421 1 97.19 139 LEU B CA 1
ATOM 2173 C C . LEU B 1 139 ? 17.266 4.395 2.328 1 97.19 139 LEU B C 1
ATOM 2175 O O . LEU B 1 139 ? 17.891 5.418 2.035 1 97.19 139 LEU B O 1
#

Nearest PDB structures (foldseek):
  1rfe-assembly1_A  TM=8.418E-01  e=4.771E-11  Mycobacterium tuberculosis H37Rv
  3f7e-assembly1_B  TM=7.966E-01  e=1.212E-09  Mycolicibacterium smegmatis
  3db0-assembly1_B  TM=7.969E-01  e=2.270E-08  Listeria innocua
  2fg9-assembly1_A  TM=7.088E-01  e=1.481E-08  Bacteroides thetaiotaomicron VPI-5482
  5bnc-assembly1_B  TM=7.367E-01  e=7.694E-08  Mycolicibacterium smegmatis MC2 155

InterPro domains:
  IPR012349 FMN-binding split barrel [G3DSA:2.30.110.10] (5-137)
  IPR019920 F420-binding domain, putative [TIGR03618] (10-136)
  IPR024747 Pyridoxamine 5'-phosphate oxidase-related [PF12900] (8-112)
  IPR052019 F420H(2)-dependent biliverdin reductase/Heme oxygenase [PTHR35176] (6-136)

Radius of gyration: 18.6 Å; Cα contacts (8 Å, |Δi|>4): 633; chains: 2; bounding box: 43×54×44 Å

pLDDT: mean 97.16, std 3.6, range [74.19, 99.0]

Solvent-accessible surface area (backbone atoms only — not comparable to full-atom values): 14897 Å² total; per-residue (Å²): 132,63,43,78,75,37,68,69,53,42,52,59,73,64,34,87,78,41,69,54,28,37,36,26,31,39,45,97,87,61,38,26,40,60,46,79,39,70,55,41,76,56,85,75,34,37,34,33,72,46,52,59,84,39,66,68,48,54,26,33,71,74,43,29,48,23,20,40,30,37,59,54,74,50,89,92,51,35,36,41,32,39,31,26,37,46,44,80,38,83,60,54,77,57,38,66,59,48,48,30,58,33,37,19,56,71,64,32,70,92,44,12,60,63,49,39,57,72,76,58,67,63,89,57,52,24,39,36,37,38,40,63,75,46,37,49,73,51,124,132,63,43,76,76,36,65,70,52,43,51,60,75,64,34,85,77,42,69,52,27,36,36,27,31,39,46,98,84,61,38,26,41,62,46,80,40,69,55,41,76,55,87,77,32,38,36,34,73,45,52,60,84,40,68,68,49,54,26,32,71,74,44,29,48,22,22,40,30,36,59,54,75,50,87,78,72,30,37,40,32,38,30,26,36,44,44,79,38,85,60,55,76,56,38,67,59,50,48,31,57,36,36,20,55,70,64,33,69,92,45,12,60,64,49,41,57,72,77,59,67,63,89,57,51,23,39,37,37,40,40,63,76,47,34,50,73,51,126

Organism: Mycobacteroides abscessus (strain ATCC 19977 / DSM 44196 / CCUG 20993 / CIP 104536 / JCM 13569 / NCTC 13031 / TMC 1543 / L948) (NCBI:txid561007)

Sequence (278 aa):
MTSIHDATVRKFLDSDPALVGQLGYLGTDGRPLILPVWYRLTDDHLQFVTHLKTLKVKAVQRDPRTVITVATQAEPYRYVQVQGEAKVDTDESGVRTALIDITARYLGADRAEAYVDEHHSGPGEVIVRVCPLRVHAALMTSIHDATVRKFLDSDPALVGQLGYLGTDGRPLILPVWYRLTDDHLQFVTHLKTLKVKAVQRDPRTVITVATQAEPYRYVQVQGEAKVDTDESGVRTALIDITARYLGADRAEAYVDEHHSGPGEVIVRVCPLRVHAAL

Foldseek 3Di:
DDFCQDPVNVCLCLDPLHFWKWKWFADPVGDIDIDTFQWDDDNFWIKGKDFCPDRRNVRLVVPQWMKIKTWDPDPPIKIKIFTAGKDKDPPCVCRLVRQLVRQCSNPNNVCRNVVCVVPPVDDGMIMMIGGGDDMDIDD/DDFCQDPVNVCLCLDPLHFWKWKWFAAPVGDIDIDTFQWDDDNFWIKGKDFCPDRRNVRLVVPQWMKIKTWDPDPPTKIKIFTAGKDKDPPCVCRLVRQLVSQCSNPNNVCRNVVCCVPPVDDGMIMMIGGGDDMDIDD

Secondary structure (DSSP, 8-state):
---TT-HHHHHHHT-SSPPPEEEEEE-TTS-EEEEEE--EE-SSSEEEEEETTSHHHHHHHH--EEEEEEE-SSTT--EEEEEEEEE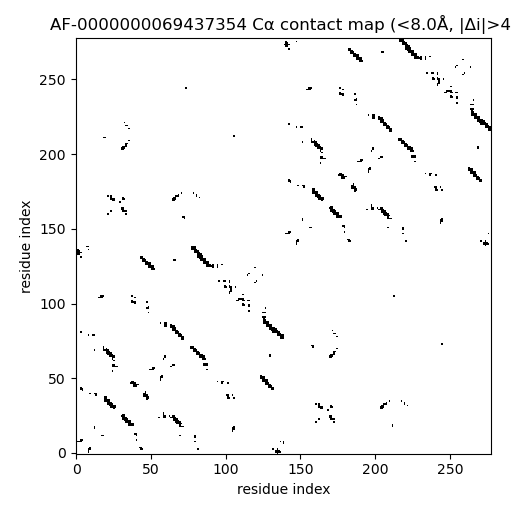EE---TTHHHHHHHHHHHHH-HHHHHHHHHHHS-SS-EEEEEEEEEEEEEE-/---TT-HHHHHHHT-SSPPPEEEEEE-TTS-EEEEEE--EE-SSSEEEEEETTSHHHHHHHH--EEEEEEE-SSSS--EEEEEEEEEEE---TTHHHHHHHHHHHHH-HHHHHHHHHHHS-SS-EEEEEEEEEEEEEE-